Protein AF-A0A497FZ25-F1 (afdb_monomer_lite)

Secondary structure (DSSP, 8-state):
-TTTHHHHHHHHHHHHHHHHHTT--PPPHHHHHHHHHHHHHHHHHHHHHHHHHHHHHHHHHHHHH-S--B-SSS-EE-SS-EEEEBPTT-PPPHHHHHHHHHHHTS-SSEEETTEEE-SSEEEES-S-HHHHHHHHHHHHHHHHHHHHHHHTHHHHHHHHHH-HHHHHHHHHHHHH-S-B-HHHHHHHHT--HHHHHHHHHHHH-TTT-SS-SEEE-TTS-EEE-HHHHHHHHHHHHHH-----HHHHHHHHHHHHHHHHHHHHTT-

Sequence (267 aa):
IRDELPKIEEEEKVKMEIYKRMGIKYRSKLQEIKEEEKEIIKQVSQIDKESKDLIKKFLNLFLKGGYPLLDLENPEVTESQVIFPIKEGFRLLRATYEVLLKITWNRTELFIDSVKFEEDRWIVDTDNRIDAMKKVNAVLDILENSICDILNIDEICERIDKSKSWGLALKLLYTTKKPLTPKEIAEQLNWKPNYTTAILTDLMKKKNWPVPLIERLSKGVYQLNGHGYVIMRRYEQLYGITIKREEQYEENSQSVKRKTLLNFMKT

Radius of gyration: 26.59 Å; chains: 1; bounding box: 62×43×89 Å

Foldseek 3Di:
DVVCVVVLVVVQVVVVVVCVVVVHDDDRPVVVVVVVVVVVVVVVVVVVVVVLVVLLVLLVVDLVLDAQAWPLPDWDADPFKTKTFGDPPSFDDLVSVCVLCCLQQVDNWDDDPAWTDDRTIIMGGGRDSVVRVVVVVLVSQQSNLSSVCSSVLVVVLVVLVVDLLNVLLLLCLQVVVDWAALVRSCVVLVHDSVSSVVSQVLLQDCVNGVHRQWDADPVRTIHGGRRVNSSVVVSCVPPNRDDDPVSSPPVVVVVVVVVVVVVVVVD

Structure (mmCIF, N/CA/C/O backbone):
data_AF-A0A497FZ25-F1
#
_entry.id   AF-A0A497FZ25-F1
#
loop_
_atom_site.group_PDB
_atom_site.id
_atom_site.type_symbol
_atom_site.label_atom_id
_atom_site.label_alt_id
_atom_site.label_comp_id
_atom_site.label_asym_id
_atom_site.label_entity_id
_atom_site.label_seq_id
_atom_site.pdbx_PDB_ins_code
_atom_site.Cartn_x
_atom_site.Cartn_y
_atom_site.Cartn_z
_atom_site.occupancy
_atom_site.B_iso_or_equiv
_atom_site.auth_seq_id
_atom_site.auth_comp_id
_atom_site.auth_asym_id
_atom_site.auth_atom_id
_atom_site.pdbx_PDB_model_num
ATOM 1 N N . ILE A 1 1 ? 13.372 -16.565 -31.080 1.00 51.62 1 ILE A N 1
ATOM 2 C CA . ILE A 1 1 ? 13.571 -15.125 -30.761 1.00 51.62 1 ILE A CA 1
ATOM 3 C C . ILE A 1 1 ? 14.933 -14.835 -30.115 1.00 51.62 1 ILE A C 1
ATOM 5 O O . ILE A 1 1 ? 15.745 -14.210 -30.783 1.00 51.62 1 ILE A O 1
ATOM 9 N N . ARG A 1 2 ? 15.246 -15.274 -28.876 1.00 54.38 2 ARG A N 1
ATOM 10 C CA . ARG A 1 2 ? 16.553 -14.967 -28.227 1.00 54.38 2 ARG A CA 1
ATOM 11 C C . ARG A 1 2 ? 17.784 -15.472 -29.004 1.00 54.38 2 ARG A C 1
ATOM 13 O O . ARG A 1 2 ? 18.772 -14.754 -29.060 1.00 54.38 2 ARG A O 1
ATOM 20 N N . ASP A 1 3 ? 17.684 -16.625 -29.663 1.00 60.50 3 ASP A N 1
ATOM 21 C CA . ASP A 1 3 ? 18.783 -17.206 -30.459 1.00 60.50 3 ASP A CA 1
ATOM 22 C C . ASP A 1 3 ? 18.806 -16.741 -31.932 1.00 60.50 3 ASP A C 1
ATOM 24 O O . ASP A 1 3 ? 19.720 -17.069 -32.688 1.00 60.50 3 ASP A O 1
ATOM 28 N N . GLU A 1 4 ? 17.797 -15.978 -32.362 1.00 72.88 4 GLU A N 1
ATOM 29 C CA . GLU A 1 4 ? 17.641 -15.507 -33.750 1.00 72.88 4 GLU A CA 1
ATOM 30 C C . GLU A 1 4 ? 18.042 -14.039 -33.910 1.00 72.88 4 GLU A C 1
ATOM 32 O O . GLU A 1 4 ? 18.534 -13.653 -34.966 1.00 72.88 4 GLU A O 1
ATOM 37 N N . LEU A 1 5 ? 17.893 -13.231 -32.854 1.00 76.00 5 LEU A N 1
ATOM 38 C CA . LEU A 1 5 ? 18.260 -11.813 -32.853 1.00 76.00 5 LEU A CA 1
ATOM 39 C C . LEU A 1 5 ? 19.724 -11.562 -33.267 1.00 76.00 5 LEU A C 1
ATOM 41 O O . LEU A 1 5 ? 19.939 -10.702 -34.120 1.00 76.00 5 LEU A O 1
ATOM 45 N N . PRO A 1 6 ? 20.721 -12.325 -32.764 1.00 82.75 6 PRO A N 1
ATOM 46 C CA . PRO A 1 6 ? 22.115 -12.130 -33.164 1.00 82.75 6 PRO A CA 1
ATOM 47 C C . PRO A 1 6 ? 22.340 -12.416 -34.654 1.00 82.75 6 PRO A C 1
ATOM 49 O O . PRO A 1 6 ? 23.093 -11.709 -35.317 1.00 82.75 6 PRO A O 1
ATOM 52 N N . LYS A 1 7 ? 21.635 -13.415 -35.204 1.00 82.75 7 LYS A N 1
ATOM 53 C CA . LYS A 1 7 ? 21.710 -13.765 -36.630 1.00 82.75 7 LYS A CA 1
ATOM 54 C C . LYS A 1 7 ? 21.107 -12.669 -37.508 1.00 82.75 7 LYS A C 1
ATOM 56 O O . LYS A 1 7 ? 21.683 -12.332 -38.534 1.00 82.75 7 LYS A O 1
ATOM 61 N N . ILE A 1 8 ? 19.985 -12.086 -37.081 1.00 81.19 8 ILE A N 1
ATOM 62 C CA . ILE A 1 8 ? 19.328 -10.967 -37.774 1.00 81.19 8 ILE A CA 1
ATOM 63 C C . ILE A 1 8 ? 20.205 -9.704 -37.724 1.00 81.19 8 ILE A C 1
ATOM 65 O O . ILE A 1 8 ? 20.316 -8.989 -38.718 1.00 81.19 8 ILE A O 1
ATOM 69 N N . GLU A 1 9 ? 20.857 -9.431 -36.590 1.00 82.56 9 GLU A N 1
ATOM 70 C CA . GLU A 1 9 ? 21.800 -8.313 -36.451 1.00 82.56 9 GLU A CA 1
ATOM 71 C C . GLU A 1 9 ? 23.016 -8.455 -37.369 1.00 82.56 9 GLU A C 1
ATOM 73 O O . GLU A 1 9 ? 23.437 -7.483 -38.002 1.00 82.56 9 GLU A O 1
ATOM 78 N N . GLU A 1 10 ? 23.566 -9.664 -37.465 1.00 84.50 10 GLU A N 1
ATOM 79 C CA . GLU A 1 10 ? 24.702 -9.959 -38.331 1.00 84.50 10 GLU A CA 1
ATOM 80 C C . GLU A 1 10 ? 24.318 -9.897 -39.817 1.00 84.50 10 GLU A C 1
ATOM 82 O O . GLU A 1 10 ? 25.024 -9.270 -40.608 1.00 84.50 10 GLU A O 1
ATOM 87 N N . GLU A 1 11 ? 23.150 -10.426 -40.191 1.00 85.00 11 GLU A N 1
ATOM 88 C CA . GLU A 1 11 ? 22.612 -10.327 -41.551 1.00 85.00 11 GLU A CA 1
ATOM 89 C C . GLU A 1 11 ? 22.391 -8.864 -41.982 1.00 85.00 11 GLU A C 1
ATOM 91 O O . GLU A 1 11 ? 22.791 -8.466 -43.079 1.00 85.00 11 GLU A O 1
ATOM 96 N N . GLU A 1 12 ? 21.812 -8.025 -41.116 1.00 83.81 12 GLU A N 1
ATOM 97 C CA . GLU A 1 12 ? 21.612 -6.595 -41.394 1.00 83.81 12 GLU A CA 1
ATOM 98 C C . GLU A 1 12 ? 22.929 -5.821 -41.500 1.00 83.81 12 GLU A C 1
ATOM 100 O O . GLU A 1 12 ? 23.060 -4.919 -42.335 1.00 83.81 12 GLU A O 1
ATOM 105 N N . LYS A 1 13 ? 23.937 -6.194 -40.704 1.00 85.06 13 LYS A N 1
ATOM 106 C CA . LYS A 1 13 ? 25.283 -5.619 -40.796 1.00 85.06 13 LYS A CA 1
ATOM 107 C C . LYS A 1 13 ? 25.934 -5.941 -42.142 1.00 85.06 13 LYS A C 1
ATOM 109 O O . LYS A 1 13 ? 26.461 -5.039 -42.795 1.00 85.06 13 LYS A O 1
ATOM 114 N N . VAL A 1 14 ? 25.839 -7.194 -42.589 1.00 85.94 14 VAL A N 1
ATOM 115 C CA . VAL A 1 14 ? 26.358 -7.632 -43.894 1.00 85.94 14 VAL A CA 1
ATOM 116 C C . VAL A 1 14 ? 25.626 -6.928 -45.044 1.00 85.94 14 VAL A C 1
ATOM 118 O O . VAL A 1 14 ? 26.276 -6.422 -45.961 1.00 85.94 14 VAL A O 1
ATOM 121 N N . LYS A 1 15 ? 24.291 -6.800 -44.982 1.00 86.38 15 LYS A N 1
ATOM 122 C CA . LYS A 1 15 ? 23.507 -6.039 -45.975 1.00 86.38 15 LYS A CA 1
ATOM 123 C C . LYS A 1 15 ? 23.964 -4.584 -46.062 1.00 86.38 15 LYS A C 1
ATOM 125 O O . LYS A 1 15 ? 24.214 -4.096 -47.165 1.00 86.38 15 LYS A O 1
ATOM 130 N N . MET A 1 16 ? 24.129 -3.901 -44.926 1.00 84.31 16 MET A N 1
ATOM 131 C CA . MET A 1 16 ? 24.625 -2.519 -44.894 1.00 84.31 16 MET A CA 1
ATOM 132 C C . MET A 1 16 ? 25.994 -2.373 -45.571 1.00 84.31 16 MET A C 1
ATOM 134 O O . MET A 1 16 ? 26.196 -1.432 -46.340 1.00 84.31 16 MET A O 1
ATOM 138 N N . GLU A 1 17 ? 26.929 -3.295 -45.326 1.00 85.31 17 GLU A N 1
ATOM 139 C CA . GLU A 1 17 ? 28.255 -3.269 -45.956 1.00 85.31 17 GLU A CA 1
ATOM 140 C C . GLU A 1 17 ? 28.193 -3.496 -47.474 1.00 85.31 17 GLU A C 1
ATOM 142 O O . GLU A 1 17 ? 28.871 -2.789 -48.227 1.00 85.31 17 GLU A O 1
ATOM 147 N N . ILE A 1 18 ? 27.355 -4.431 -47.933 1.00 87.75 18 ILE A N 1
ATOM 148 C CA . ILE A 1 18 ? 27.151 -4.722 -49.359 1.00 87.75 18 ILE A CA 1
ATOM 149 C C . ILE A 1 18 ? 26.555 -3.504 -50.079 1.00 87.75 18 ILE A C 1
ATOM 151 O O . ILE A 1 18 ? 27.126 -3.033 -51.065 1.00 87.75 18 ILE A O 1
ATOM 155 N N . TYR A 1 19 ? 25.461 -2.932 -49.567 1.00 87.00 19 TYR A N 1
ATOM 156 C CA . TYR A 1 19 ? 24.826 -1.755 -50.174 1.00 87.00 19 TYR A CA 1
ATOM 157 C C . TYR A 1 19 ? 25.738 -0.523 -50.172 1.00 87.00 19 TYR A C 1
ATOM 159 O O . TYR A 1 19 ? 25.784 0.200 -51.169 1.00 87.00 19 TYR A O 1
ATOM 167 N N . LYS A 1 20 ? 26.544 -0.334 -49.116 1.00 85.94 20 LYS A N 1
ATOM 168 C CA . LYS A 1 20 ? 27.557 0.730 -49.055 1.00 85.94 20 LYS A CA 1
ATOM 169 C C . LYS A 1 20 ? 28.598 0.600 -50.171 1.00 85.94 20 LYS A C 1
ATOM 171 O O . LYS A 1 20 ? 28.937 1.605 -50.789 1.00 85.94 20 LYS A O 1
ATOM 176 N N . ARG A 1 21 ? 29.089 -0.614 -50.458 1.00 87.19 21 ARG A N 1
ATOM 177 C CA . ARG A 1 21 ? 30.031 -0.863 -51.570 1.00 87.19 21 ARG A CA 1
ATOM 178 C C . ARG A 1 21 ? 29.396 -0.641 -52.944 1.00 87.19 21 ARG A C 1
ATOM 180 O O . ARG A 1 21 ? 30.094 -0.235 -53.864 1.00 87.19 21 ARG A O 1
ATOM 187 N N . MET A 1 22 ? 28.090 -0.872 -53.069 1.00 87.50 22 MET A N 1
ATOM 188 C CA . MET A 1 22 ? 27.328 -0.629 -54.301 1.00 87.50 22 MET A CA 1
ATOM 189 C C . MET A 1 22 ? 26.916 0.842 -54.491 1.00 87.50 22 MET A C 1
ATOM 191 O O . MET A 1 22 ? 26.287 1.166 -55.493 1.00 87.50 22 MET A O 1
ATOM 195 N N . GLY A 1 23 ? 27.234 1.738 -53.547 1.00 82.19 23 GLY A N 1
ATOM 196 C CA . GLY A 1 23 ? 26.816 3.144 -53.602 1.00 82.19 23 GLY A CA 1
ATOM 197 C C . GLY A 1 23 ? 25.309 3.355 -53.404 1.00 82.19 23 GLY A C 1
ATOM 198 O O . GLY A 1 23 ? 24.792 4.428 -53.705 1.00 82.19 23 GLY A O 1
ATOM 199 N N . ILE A 1 24 ? 24.594 2.346 -52.898 1.00 84.19 24 ILE A N 1
ATOM 200 C CA . ILE A 1 24 ? 23.148 2.388 -52.675 1.00 84.19 24 ILE A CA 1
ATOM 201 C C . ILE A 1 24 ? 22.882 2.782 -51.222 1.00 84.19 24 ILE A C 1
ATOM 203 O O . ILE A 1 24 ? 23.440 2.209 -50.283 1.00 84.19 24 ILE A O 1
ATOM 207 N N . LYS A 1 25 ? 21.987 3.752 -51.018 1.00 76.56 25 LYS A N 1
ATOM 208 C CA . LYS A 1 25 ? 21.551 4.163 -49.681 1.00 76.56 25 LYS A CA 1
ATOM 209 C C . LYS A 1 25 ? 20.567 3.129 -49.124 1.00 76.56 25 LYS A C 1
ATOM 211 O O . LYS A 1 25 ? 19.393 3.137 -49.478 1.00 76.56 25 LYS A O 1
ATOM 216 N N . TYR A 1 26 ? 21.051 2.243 -48.259 1.00 78.75 26 TYR A N 1
ATOM 217 C CA . TYR A 1 26 ? 20.232 1.256 -47.554 1.00 78.75 26 TYR A CA 1
ATOM 218 C C . TYR A 1 26 ? 19.901 1.747 -46.145 1.00 78.75 26 TYR A C 1
ATOM 220 O O . TYR A 1 26 ? 20.803 2.098 -45.384 1.00 78.75 26 TYR A O 1
ATOM 228 N N . ARG A 1 27 ? 18.611 1.765 -45.800 1.00 76.75 27 ARG A N 1
ATOM 229 C CA . ARG A 1 27 ? 18.140 2.002 -44.435 1.00 76.75 27 ARG A CA 1
ATOM 230 C C . ARG A 1 27 ? 17.717 0.663 -43.849 1.00 76.75 27 ARG A C 1
ATOM 232 O O . ARG A 1 27 ? 16.848 -0.007 -44.399 1.00 76.75 27 ARG A O 1
ATOM 239 N N . SER A 1 28 ? 18.382 0.252 -42.776 1.00 81.06 28 SER A N 1
ATOM 240 C CA . SER A 1 28 ? 18.091 -1.024 -42.133 1.00 81.06 28 SER A CA 1
ATOM 241 C C . SER A 1 28 ? 16.747 -0.950 -41.417 1.00 81.06 28 SER A C 1
ATOM 243 O O . SER A 1 28 ? 16.557 -0.109 -40.539 1.00 81.06 28 SER A O 1
ATOM 245 N N . LYS A 1 29 ? 15.843 -1.882 -41.728 1.00 81.69 29 LYS A N 1
ATOM 246 C CA . LYS A 1 29 ? 14.559 -2.015 -41.025 1.00 81.69 29 LYS A CA 1
ATOM 247 C C . LYS A 1 29 ? 14.754 -2.314 -39.534 1.00 81.69 29 LYS A C 1
ATOM 249 O O . LYS A 1 29 ? 13.954 -1.906 -38.703 1.00 81.69 29 LYS A O 1
ATOM 254 N N . LEU A 1 30 ? 15.854 -2.982 -39.179 1.00 82.19 30 LEU A N 1
ATOM 255 C CA . LEU A 1 30 ? 16.227 -3.218 -37.785 1.00 82.19 30 LEU A CA 1
ATOM 256 C C . LEU A 1 30 ? 16.669 -1.929 -37.078 1.00 82.19 30 LEU A C 1
ATOM 258 O O . LEU A 1 30 ? 16.386 -1.763 -35.895 1.00 82.19 30 LEU A O 1
ATOM 262 N N . GLN A 1 31 ? 17.350 -1.016 -37.778 1.00 81.62 31 GLN A N 1
ATOM 263 C CA . GLN A 1 31 ? 17.667 0.306 -37.226 1.00 81.62 31 GLN A CA 1
ATOM 264 C C . GLN A 1 31 ? 16.404 1.147 -37.037 1.00 81.62 31 GLN A C 1
ATOM 266 O O . GLN A 1 31 ? 16.265 1.748 -35.979 1.00 81.62 31 GLN A O 1
ATOM 271 N N . GLU A 1 32 ? 15.472 1.124 -37.994 1.00 83.81 32 GLU A N 1
ATOM 272 C CA . GLU A 1 32 ? 14.170 1.801 -37.871 1.00 83.81 32 GLU A CA 1
ATOM 273 C C . GLU A 1 32 ? 13.395 1.301 -36.645 1.00 83.81 32 GLU A C 1
ATOM 275 O O . GLU A 1 32 ? 13.002 2.100 -35.801 1.00 83.81 32 GLU A O 1
ATOM 280 N N . ILE A 1 33 ? 13.285 -0.021 -36.470 1.00 86.12 33 ILE A N 1
ATOM 281 C CA . ILE A 1 33 ? 12.621 -0.618 -35.299 1.00 86.12 33 ILE A CA 1
ATOM 282 C C . ILE A 1 33 ? 13.320 -0.215 -33.990 1.00 86.12 33 ILE A C 1
ATOM 284 O O . ILE A 1 33 ? 12.653 0.097 -33.008 1.00 86.12 33 ILE A O 1
ATOM 288 N N . LYS A 1 34 ? 14.661 -0.187 -33.954 1.00 85.88 34 LYS A N 1
ATOM 289 C CA . LYS A 1 34 ? 15.421 0.244 -32.763 1.00 85.88 34 LYS A CA 1
ATOM 290 C C . LYS A 1 34 ? 15.265 1.741 -32.467 1.00 85.88 34 LYS A C 1
ATOM 292 O O . LYS A 1 34 ? 15.378 2.147 -31.311 1.00 85.88 34 LYS A O 1
ATOM 297 N N . GLU A 1 35 ? 15.078 2.575 -33.488 1.00 88.44 35 GLU A N 1
ATOM 298 C CA . GLU A 1 35 ? 14.777 4.004 -33.339 1.00 88.44 35 GLU A CA 1
ATOM 299 C C . GLU A 1 35 ? 13.366 4.197 -32.768 1.00 88.44 35 GLU A C 1
ATOM 301 O O . GLU A 1 35 ? 13.223 4.869 -31.745 1.00 88.44 35 GLU A O 1
ATOM 306 N N . GLU A 1 36 ? 12.363 3.525 -33.341 1.00 90.06 36 GLU A N 1
ATOM 307 C CA . GLU A 1 36 ? 10.976 3.527 -32.855 1.00 90.06 36 GLU A CA 1
ATOM 308 C C . GLU A 1 36 ? 10.872 3.013 -31.412 1.00 90.06 36 GLU A C 1
ATOM 310 O O . GLU A 1 36 ? 10.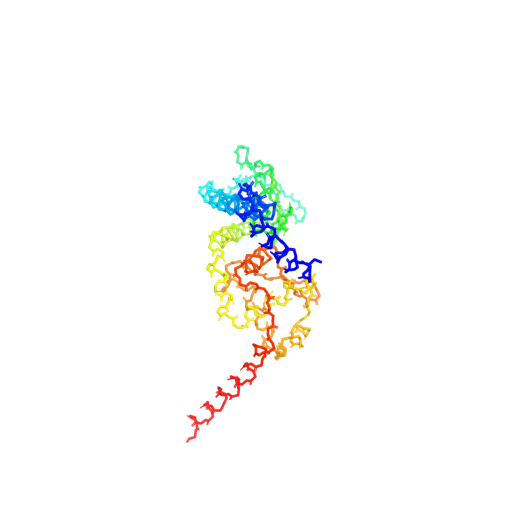238 3.643 -30.568 1.00 90.06 36 GLU A O 1
ATOM 315 N N . GLU A 1 37 ? 11.554 1.912 -31.081 1.00 91.19 37 GLU A N 1
ATOM 316 C CA . GLU A 1 37 ? 11.599 1.367 -29.720 1.00 91.19 37 GLU A CA 1
ATOM 317 C C . GLU A 1 37 ? 12.132 2.405 -28.721 1.00 91.19 37 GLU A C 1
ATOM 319 O O . GLU A 1 37 ? 11.551 2.607 -27.652 1.00 91.19 37 GLU A O 1
ATOM 324 N N . LYS A 1 38 ? 13.210 3.120 -29.071 1.00 92.31 38 LYS A N 1
ATOM 325 C CA . LYS A 1 38 ? 13.764 4.183 -28.218 1.00 92.31 38 LYS A CA 1
ATOM 326 C C . LYS A 1 38 ? 12.793 5.344 -28.040 1.00 92.31 38 LYS A C 1
ATOM 328 O O . LYS A 1 38 ? 12.738 5.912 -26.948 1.00 92.31 38 LYS A O 1
ATOM 333 N N . GLU A 1 39 ? 12.066 5.730 -29.085 1.00 92.88 39 GLU A N 1
ATOM 334 C CA . GLU A 1 39 ? 11.051 6.783 -28.997 1.00 92.88 39 GLU A CA 1
ATOM 335 C C . GLU A 1 39 ? 9.883 6.363 -28.104 1.00 92.88 39 GLU A C 1
ATOM 337 O O . GLU A 1 39 ? 9.505 7.119 -27.207 1.00 92.88 39 GLU A O 1
ATOM 342 N N . ILE A 1 40 ? 9.385 5.136 -28.263 1.00 92.19 40 ILE A N 1
ATOM 343 C CA . ILE A 1 40 ? 8.323 4.573 -27.423 1.00 92.19 40 ILE A CA 1
ATOM 344 C C . ILE A 1 40 ? 8.774 4.507 -25.961 1.00 92.19 40 ILE A C 1
ATOM 346 O O . ILE A 1 40 ? 8.051 4.964 -25.079 1.00 92.19 40 ILE A O 1
ATOM 350 N N . ILE A 1 41 ? 9.986 4.018 -25.676 1.00 92.75 41 ILE A N 1
ATOM 351 C CA . ILE A 1 41 ? 10.526 3.968 -24.306 1.00 92.75 41 ILE A CA 1
ATOM 352 C C . ILE A 1 41 ? 10.592 5.370 -23.686 1.00 92.75 41 ILE A C 1
ATOM 354 O O . ILE A 1 41 ? 10.237 5.548 -22.518 1.00 92.75 41 ILE A O 1
ATOM 358 N N . LYS A 1 42 ? 11.012 6.383 -24.455 1.00 93.12 42 LYS A N 1
ATOM 359 C CA . LYS A 1 42 ? 11.014 7.777 -23.987 1.00 93.12 42 LYS A CA 1
ATOM 360 C C . LYS A 1 42 ? 9.603 8.271 -23.676 1.00 93.12 42 LYS A C 1
ATOM 362 O O . LYS A 1 42 ? 9.408 8.873 -22.623 1.00 93.12 42 LYS A O 1
ATOM 367 N N . GLN A 1 43 ? 8.632 8.005 -24.550 1.00 93.06 43 GLN A N 1
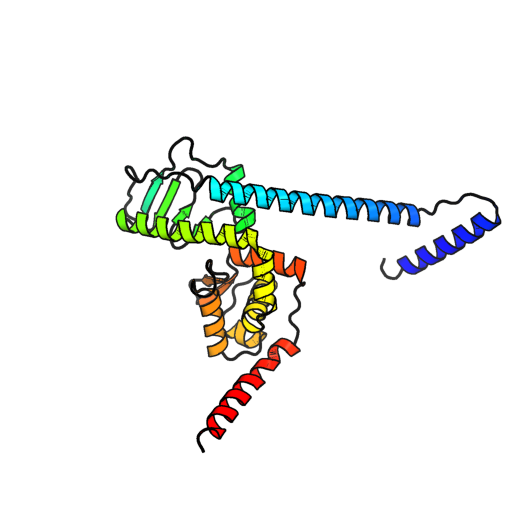ATOM 368 C CA . GLN A 1 43 ? 7.234 8.390 -24.332 1.00 93.06 43 GLN A CA 1
ATOM 369 C C . GLN A 1 43 ? 6.648 7.709 -23.092 1.00 93.06 43 GLN A C 1
ATOM 371 O O . GLN A 1 43 ? 6.051 8.377 -22.254 1.00 93.06 43 GLN A O 1
ATOM 376 N N . VAL A 1 44 ? 6.881 6.406 -22.922 1.00 91.00 44 VAL A N 1
ATOM 377 C CA . VAL A 1 44 ? 6.440 5.647 -21.743 1.00 91.00 44 VAL A CA 1
ATOM 378 C C . VAL A 1 44 ? 7.044 6.221 -20.461 1.00 91.00 44 VAL A C 1
ATOM 380 O O . VAL A 1 44 ? 6.327 6.422 -19.484 1.00 91.00 44 VAL A O 1
ATOM 383 N N . SER A 1 45 ? 8.341 6.539 -20.470 1.00 88.56 45 SER A N 1
ATOM 384 C CA . SER A 1 45 ? 9.023 7.161 -19.327 1.00 88.56 45 SER A CA 1
ATOM 385 C C . SER A 1 45 ? 8.438 8.536 -18.977 1.00 88.56 45 SER A C 1
ATOM 387 O O . SER A 1 45 ? 8.217 8.847 -17.805 1.00 88.56 45 SER A O 1
ATOM 389 N N . GLN A 1 46 ? 8.122 9.345 -19.992 1.00 93.25 46 GLN A N 1
ATOM 390 C CA . GLN A 1 46 ? 7.492 10.649 -19.799 1.00 93.25 46 GLN A CA 1
ATOM 391 C C . GLN A 1 46 ? 6.077 10.519 -19.215 1.00 93.25 46 GLN A C 1
ATOM 393 O O . GLN A 1 46 ? 5.758 11.204 -18.245 1.00 93.25 46 GLN A O 1
ATOM 398 N N . ILE A 1 47 ? 5.260 9.601 -19.742 1.00 92.12 47 ILE A N 1
ATOM 399 C CA . ILE A 1 47 ? 3.906 9.328 -19.237 1.00 92.12 47 ILE A CA 1
ATOM 400 C C . ILE A 1 47 ? 3.951 8.839 -17.784 1.00 92.12 47 ILE A C 1
ATOM 402 O O . ILE A 1 47 ? 3.155 9.285 -16.959 1.00 92.12 47 ILE A O 1
ATOM 406 N N . ASP A 1 48 ? 4.888 7.953 -17.438 1.00 86.69 48 ASP A N 1
ATOM 407 C CA . ASP A 1 48 ? 5.047 7.462 -16.065 1.00 86.69 48 ASP A CA 1
ATOM 408 C C . ASP A 1 48 ? 5.402 8.601 -15.096 1.00 86.69 48 ASP A C 1
ATOM 410 O O . ASP A 1 48 ? 4.836 8.704 -14.003 1.00 86.69 48 ASP A O 1
ATOM 414 N N . LYS A 1 49 ? 6.285 9.515 -15.518 1.00 90.06 49 LYS A N 1
ATOM 415 C CA . LYS A 1 49 ? 6.622 10.713 -14.744 1.00 90.06 49 LYS A CA 1
ATOM 416 C C . LYS A 1 49 ? 5.409 11.625 -14.547 1.00 90.06 49 LYS A C 1
ATOM 418 O O . LYS A 1 49 ? 5.117 12.008 -13.417 1.00 90.06 49 LYS A O 1
ATOM 423 N N . GLU A 1 50 ? 4.681 11.935 -15.616 1.00 91.88 50 GLU A N 1
ATOM 424 C CA . GLU A 1 50 ? 3.482 12.778 -15.552 1.00 91.88 50 GLU A CA 1
ATOM 425 C C . GLU A 1 50 ? 2.393 12.157 -14.673 1.00 91.88 50 GLU A C 1
ATOM 427 O O . GLU A 1 50 ? 1.807 12.840 -13.833 1.00 91.88 50 GLU A O 1
ATOM 432 N N . SER A 1 51 ? 2.172 10.847 -14.797 1.00 87.81 51 SER A N 1
ATOM 433 C CA . SER A 1 51 ? 1.242 10.095 -13.954 1.00 87.81 51 SER A CA 1
ATOM 434 C C . SER A 1 51 ? 1.624 10.186 -12.474 1.00 87.81 51 SER A C 1
ATOM 436 O O . SER A 1 51 ? 0.770 10.448 -11.626 1.00 87.81 51 SER A O 1
ATOM 438 N N . LYS A 1 52 ? 2.909 10.016 -12.137 1.00 86.62 52 LYS A N 1
ATOM 439 C CA . LYS A 1 52 ? 3.404 10.158 -10.757 1.00 86.62 52 LYS A CA 1
ATOM 440 C C . LYS A 1 52 ? 3.208 11.571 -10.218 1.00 86.62 52 LYS A C 1
ATOM 442 O O . LYS A 1 52 ? 2.761 11.731 -9.082 1.00 86.62 52 LYS A O 1
ATOM 447 N N . ASP A 1 53 ? 3.499 12.587 -11.024 1.00 91.38 53 ASP A N 1
ATOM 448 C CA . ASP A 1 53 ? 3.318 13.985 -10.635 1.00 91.38 53 ASP A CA 1
ATOM 449 C C . ASP A 1 53 ? 1.834 14.327 -10.427 1.00 91.38 53 ASP A C 1
ATOM 451 O O . ASP A 1 53 ? 1.489 15.035 -9.479 1.00 91.38 53 ASP A O 1
ATOM 455 N N . LEU A 1 54 ? 0.938 13.788 -11.260 1.00 91.19 54 LEU A N 1
ATOM 456 C CA . LEU A 1 54 ? -0.511 13.931 -11.101 1.00 91.19 54 LEU A CA 1
ATOM 457 C C . LEU A 1 54 ? -1.019 13.250 -9.828 1.00 91.19 54 LEU A C 1
ATOM 459 O O . LEU A 1 54 ? -1.763 13.876 -9.076 1.00 91.19 54 LEU A O 1
ATOM 463 N N . ILE A 1 55 ? -0.580 12.019 -9.542 1.00 89.31 55 ILE A N 1
ATOM 464 C CA . ILE A 1 55 ? -0.921 11.313 -8.296 1.00 89.31 55 ILE A CA 1
ATOM 465 C C . ILE A 1 55 ? -0.458 12.125 -7.083 1.00 89.31 55 ILE A C 1
ATOM 467 O O . ILE A 1 55 ? -1.237 12.348 -6.157 1.00 89.31 55 ILE A O 1
ATOM 471 N N . LYS A 1 56 ? 0.780 12.636 -7.101 1.00 91.75 56 LYS A N 1
ATOM 472 C CA . LYS A 1 56 ? 1.300 13.489 -6.024 1.00 91.75 56 LYS A CA 1
ATOM 473 C C . LYS A 1 56 ? 0.472 14.757 -5.850 1.00 91.75 56 LYS A C 1
ATOM 475 O O . LYS A 1 56 ? 0.150 15.117 -4.720 1.00 91.75 56 LYS A O 1
ATOM 480 N N . LYS A 1 57 ? 0.114 15.446 -6.937 1.00 92.69 57 LYS A N 1
ATOM 481 C CA . LYS A 1 57 ? -0.749 16.638 -6.873 1.00 92.69 57 LYS A CA 1
ATOM 482 C C . LYS A 1 57 ? -2.117 16.298 -6.289 1.00 92.69 57 LYS A C 1
ATOM 484 O O . LYS A 1 57 ? -2.569 16.999 -5.390 1.00 92.69 57 LYS A O 1
ATOM 489 N N . PHE A 1 58 ? -2.735 15.217 -6.758 1.00 91.06 58 PHE A N 1
ATOM 490 C CA . PHE A 1 58 ? -4.031 14.745 -6.279 1.00 91.06 58 PHE A CA 1
ATOM 491 C C . PHE A 1 58 ? -4.018 14.460 -4.772 1.00 91.06 58 PHE A C 1
ATOM 493 O O . PHE A 1 58 ? -4.830 15.014 -4.037 1.00 91.06 58 PHE A O 1
ATOM 500 N N . LEU A 1 59 ? -3.056 13.667 -4.297 1.00 92.12 59 LEU A N 1
ATOM 501 C CA . LEU A 1 59 ? -2.936 13.314 -2.882 1.00 92.12 59 LEU A CA 1
ATOM 502 C C . LEU A 1 59 ? -2.649 14.533 -1.993 1.00 92.12 59 LEU A C 1
ATOM 504 O O . LEU A 1 59 ? -3.247 14.673 -0.930 1.00 92.12 59 LEU A O 1
ATOM 508 N N . ASN A 1 60 ? -1.800 15.462 -2.445 1.00 92.25 60 ASN A N 1
ATOM 509 C CA . ASN A 1 60 ? -1.558 16.714 -1.721 1.00 92.25 60 ASN A CA 1
ATOM 510 C C . ASN A 1 60 ? -2.805 17.606 -1.654 1.00 92.25 60 ASN A C 1
ATOM 512 O O . ASN A 1 60 ? -3.026 18.276 -0.647 1.00 92.25 60 ASN A O 1
ATOM 516 N N . LEU A 1 61 ? -3.612 17.649 -2.718 1.00 88.50 61 LEU A N 1
ATOM 517 C CA . LEU A 1 61 ? -4.889 18.364 -2.702 1.00 88.50 61 LEU A CA 1
ATOM 518 C C . LEU A 1 61 ? -5.878 17.705 -1.743 1.00 88.50 61 LEU A C 1
ATOM 520 O O . LEU A 1 61 ? -6.554 18.419 -1.012 1.00 88.50 61 LEU A O 1
ATOM 524 N N . PHE A 1 62 ? -5.918 16.374 -1.701 1.00 86.31 62 PHE A N 1
ATOM 525 C CA . PHE A 1 62 ? -6.765 15.634 -0.773 1.00 86.31 62 PHE A CA 1
ATOM 526 C C . PHE A 1 62 ? -6.407 15.936 0.690 1.00 86.31 62 PHE A C 1
ATOM 528 O O . PHE A 1 62 ? -7.284 16.295 1.470 1.00 86.31 62 PHE A O 1
ATOM 535 N N . LEU A 1 63 ? -5.116 15.901 1.045 1.00 86.88 63 LEU A N 1
ATOM 536 C CA . LEU A 1 63 ? -4.654 16.260 2.393 1.00 86.88 63 LEU A CA 1
ATOM 537 C C . LEU A 1 63 ? -5.016 17.702 2.781 1.00 86.88 63 LEU A C 1
ATOM 539 O O . LEU A 1 63 ? -5.362 17.964 3.927 1.00 86.88 63 LEU A O 1
ATOM 543 N N . LYS A 1 64 ? -4.959 18.644 1.830 1.00 85.31 64 LYS A N 1
ATOM 544 C CA . LYS A 1 64 ? -5.321 20.052 2.072 1.00 85.31 64 LYS A CA 1
ATOM 545 C C . LYS A 1 64 ? -6.826 20.283 2.170 1.00 85.31 64 LYS A C 1
ATOM 547 O O . LYS A 1 64 ? -7.252 21.127 2.950 1.00 85.31 64 LYS A O 1
ATOM 552 N N . GLY A 1 65 ? -7.606 19.603 1.332 1.00 74.19 65 GLY A N 1
ATOM 553 C CA . GLY A 1 65 ? -9.065 19.719 1.291 1.00 74.19 65 GLY A CA 1
ATOM 554 C C . GLY A 1 65 ? -9.744 19.074 2.496 1.00 74.19 65 GLY A C 1
ATOM 555 O O . GLY A 1 65 ? -10.855 19.464 2.846 1.00 74.19 65 GLY A O 1
ATOM 556 N N . GLY A 1 66 ? -9.052 18.141 3.151 1.00 69.50 66 GLY A N 1
ATOM 557 C CA . GLY A 1 66 ? -9.574 17.395 4.281 1.00 69.50 66 GLY A CA 1
ATOM 558 C C . GLY A 1 66 ? -10.514 16.269 3.853 1.00 69.50 66 GLY A C 1
ATOM 559 O O . GLY A 1 66 ? -10.817 16.064 2.676 1.00 69.50 66 GLY A O 1
ATOM 560 N N . TYR A 1 67 ? -10.956 15.505 4.843 1.00 76.00 67 TYR A N 1
ATOM 561 C CA . TYR A 1 67 ? -11.902 14.411 4.649 1.00 76.00 67 TYR A CA 1
ATOM 562 C C . TYR A 1 67 ? -13.319 14.932 4.389 1.00 76.00 67 TYR A C 1
ATOM 564 O O . TYR A 1 67 ? -13.639 16.050 4.803 1.00 76.00 67 TYR A O 1
ATOM 572 N N . PRO A 1 68 ? -14.189 14.125 3.749 1.00 82.69 68 PRO A N 1
ATOM 573 C CA . PRO A 1 68 ? -15.606 14.444 3.651 1.00 82.69 68 PRO A CA 1
ATOM 574 C C . PRO A 1 68 ? -16.181 14.846 5.012 1.00 82.69 68 PRO A C 1
ATOM 576 O O . PRO A 1 68 ? -15.974 14.160 6.015 1.00 82.69 68 PRO A O 1
ATOM 579 N N . LEU A 1 69 ? -16.896 15.969 5.049 1.00 87.38 69 LEU A N 1
ATOM 580 C CA . LEU A 1 69 ? -17.472 16.488 6.282 1.00 87.38 69 LEU A CA 1
ATOM 581 C C . LEU A 1 69 ? -18.674 15.636 6.695 1.00 87.38 69 LEU A C 1
ATOM 583 O O . LEU A 1 69 ? -19.714 15.658 6.035 1.00 87.38 69 LEU A O 1
ATOM 587 N N . LEU A 1 70 ? -18.534 14.911 7.801 1.00 90.56 70 LEU A N 1
ATOM 588 C CA . LEU A 1 70 ? -19.600 14.091 8.371 1.00 90.56 70 LEU A CA 1
ATOM 589 C C . LEU A 1 70 ? -20.639 14.947 9.109 1.00 90.56 70 LEU A C 1
ATOM 591 O O . LEU A 1 70 ? -20.305 15.936 9.769 1.00 90.56 70 LEU A O 1
ATOM 595 N N . ASP A 1 71 ? -21.905 14.547 9.037 1.00 92.38 71 ASP A N 1
ATOM 596 C CA . ASP A 1 71 ? -22.954 15.032 9.927 1.00 92.38 71 ASP A CA 1
ATOM 597 C C . ASP A 1 71 ? -22.906 14.257 11.250 1.00 92.38 71 ASP A C 1
ATOM 599 O O . ASP A 1 71 ? -23.474 13.175 11.398 1.00 92.38 71 ASP A O 1
ATOM 603 N N . LEU A 1 72 ? -22.169 14.818 12.209 1.00 91.56 72 LEU A N 1
ATOM 604 C CA . LEU A 1 72 ? -22.023 14.260 13.553 1.00 91.56 72 LEU A CA 1
ATOM 605 C C . LEU A 1 72 ? -23.231 14.550 14.459 1.00 91.56 72 LEU A C 1
ATOM 607 O O . LEU A 1 72 ? -23.400 13.872 15.471 1.00 91.56 72 LEU A O 1
ATOM 611 N N . GLU A 1 73 ? -24.075 15.521 14.099 1.00 90.69 73 GLU A N 1
ATOM 612 C CA . GLU A 1 73 ? -25.239 15.921 14.898 1.00 90.69 73 GLU A CA 1
ATOM 613 C C . GLU A 1 73 ? -26.423 14.975 14.648 1.00 90.69 73 GLU A C 1
ATOM 615 O O . GLU A 1 73 ? -27.120 14.555 15.583 1.00 90.69 73 GLU A O 1
ATOM 620 N N . ASN A 1 74 ? -26.585 14.547 13.390 1.00 91.88 74 ASN A N 1
ATOM 621 C CA . ASN A 1 74 ? -27.685 13.688 12.950 1.00 91.88 74 ASN A CA 1
ATOM 622 C C . ASN A 1 74 ? -27.256 12.301 12.418 1.00 91.88 74 ASN A C 1
ATOM 624 O O . ASN A 1 74 ? -27.747 11.899 11.364 1.00 91.88 74 ASN A O 1
ATOM 628 N N . PRO A 1 75 ? -26.385 11.517 13.091 1.00 93.19 75 PRO A N 1
ATOM 629 C CA . PRO A 1 75 ? -26.151 10.142 12.669 1.00 93.19 75 PRO A CA 1
ATOM 630 C C . PRO A 1 75 ? -27.375 9.261 12.900 1.00 93.19 75 PRO A C 1
ATOM 632 O O . PRO A 1 75 ? -28.057 9.377 13.928 1.00 93.19 75 PRO A O 1
ATOM 635 N N . GLU A 1 76 ? -27.582 8.335 11.970 1.00 95.25 76 GLU A N 1
ATOM 636 C CA . GLU A 1 76 ? -28.571 7.268 12.076 1.00 95.25 76 GLU A CA 1
ATOM 637 C C . GLU A 1 76 ? -28.003 6.158 12.969 1.00 95.25 76 GLU A C 1
ATOM 639 O O . GLU A 1 76 ? -26.853 5.743 12.814 1.00 95.25 76 GLU A O 1
ATOM 644 N N . VAL A 1 77 ? -28.795 5.680 13.929 1.00 93.50 77 VAL A N 1
ATOM 645 C CA . VAL A 1 77 ? -28.383 4.623 14.862 1.00 93.50 77 VAL A CA 1
ATOM 646 C C . VAL A 1 77 ? -29.292 3.420 14.664 1.00 93.50 77 VAL A C 1
ATOM 648 O O . VAL A 1 77 ? -30.515 3.541 14.702 1.00 93.50 77 VAL A O 1
ATOM 651 N N . THR A 1 78 ? -28.680 2.262 14.455 1.00 93.25 78 THR A N 1
ATOM 652 C CA . THR A 1 78 ? -29.339 0.957 14.346 1.00 93.25 78 THR A CA 1
ATOM 653 C C . THR A 1 78 ? -28.938 0.076 15.532 1.00 93.25 78 THR A C 1
ATOM 655 O O . THR A 1 78 ? -28.131 0.484 16.364 1.00 93.25 78 THR A O 1
ATOM 658 N N . GLU A 1 79 ? -29.459 -1.152 15.612 1.00 89.56 79 GLU A N 1
ATOM 659 C CA . GLU A 1 79 ? -29.153 -2.092 16.706 1.00 89.56 79 GLU A CA 1
ATOM 660 C C . GLU A 1 79 ? -27.665 -2.469 16.822 1.00 89.56 79 GLU A C 1
ATOM 662 O O . GLU A 1 79 ? -27.238 -2.952 17.865 1.00 89.56 79 GLU A O 1
ATOM 667 N N . SER A 1 80 ? -26.873 -2.293 15.760 1.00 93.38 80 SER A N 1
ATOM 668 C CA . SER A 1 80 ? -25.457 -2.700 15.745 1.00 93.38 80 SER A CA 1
ATOM 669 C C . SER A 1 80 ? -24.514 -1.711 15.066 1.00 93.38 80 SER A C 1
ATOM 671 O O . SER A 1 80 ? -23.303 -1.939 15.059 1.00 93.38 80 SER A O 1
ATOM 673 N N . GLN A 1 81 ? -25.040 -0.628 14.487 1.00 96.38 81 GLN A N 1
ATOM 674 C CA . GLN A 1 81 ? -24.255 0.318 13.700 1.00 96.38 81 GLN A CA 1
ATOM 675 C C . GLN A 1 81 ? -24.689 1.764 13.925 1.00 96.38 81 GLN A C 1
ATOM 677 O O . GLN A 1 81 ? -25.882 2.062 14.024 1.00 96.38 81 GLN A O 1
ATOM 682 N N . VAL A 1 82 ? -23.708 2.663 13.893 1.00 96.69 82 VAL A N 1
ATOM 683 C CA . VAL A 1 82 ? -23.899 4.109 13.780 1.00 96.69 82 VAL A CA 1
ATOM 684 C C . VAL A 1 82 ? -23.448 4.529 12.388 1.00 96.69 82 VAL A C 1
ATOM 686 O O . VAL A 1 82 ? -22.324 4.239 11.974 1.00 96.69 82 VAL A O 1
ATOM 689 N N . ILE A 1 83 ? -24.324 5.220 11.669 1.00 96.88 83 ILE A N 1
ATOM 690 C CA . ILE A 1 83 ? -24.099 5.687 10.304 1.00 96.88 83 ILE A CA 1
ATOM 691 C C . ILE A 1 83 ? -23.989 7.210 10.342 1.00 96.88 83 ILE A C 1
ATOM 693 O O . ILE A 1 83 ? -24.928 7.895 10.742 1.00 96.88 83 ILE A O 1
ATOM 697 N N . PHE A 1 84 ? -22.847 7.739 9.912 1.00 96.38 84 PHE A N 1
ATOM 698 C CA . PHE A 1 84 ? -22.604 9.172 9.764 1.00 96.38 84 PHE A CA 1
ATOM 699 C C . PHE A 1 84 ? -22.774 9.580 8.296 1.00 96.38 84 PHE A C 1
ATOM 701 O O . PHE A 1 84 ? -21.914 9.238 7.477 1.00 96.38 84 PHE A O 1
ATOM 708 N N . PRO A 1 85 ? -23.840 10.312 7.931 1.00 94.62 85 PRO A N 1
ATOM 709 C CA . PRO A 1 85 ? -23.988 10.852 6.584 1.00 94.62 85 PRO A CA 1
ATOM 710 C C . PRO A 1 85 ? -22.882 11.863 6.263 1.00 94.62 85 PRO A C 1
ATOM 712 O O . PRO A 1 85 ? -22.420 12.590 7.140 1.00 94.62 85 PRO A O 1
ATOM 715 N N . ILE A 1 86 ? -22.487 11.968 4.997 1.00 92.12 86 ILE A N 1
ATOM 716 C CA . ILE A 1 86 ? -21.623 13.047 4.508 1.00 92.12 86 ILE A CA 1
ATOM 717 C C . ILE A 1 86 ? -22.501 14.234 4.101 1.00 92.12 86 ILE A C 1
ATOM 719 O O . ILE A 1 86 ? -23.429 14.085 3.293 1.00 92.12 86 ILE A O 1
ATOM 723 N N . LYS A 1 87 ? -22.174 15.423 4.624 1.00 89.44 87 LYS A N 1
ATOM 724 C CA . LYS A 1 87 ? -22.868 16.675 4.307 1.00 89.44 87 LYS A CA 1
ATOM 725 C C . LYS A 1 87 ? -22.825 16.963 2.808 1.00 89.44 87 LYS A C 1
ATOM 727 O O . LYS A 1 87 ? -21.818 16.749 2.128 1.00 89.44 87 LYS A O 1
ATOM 732 N N . GLU A 1 88 ? -23.937 17.472 2.292 1.00 83.25 88 GLU A N 1
ATOM 733 C CA . GLU A 1 88 ? -24.058 17.847 0.887 1.00 83.25 88 GLU A CA 1
ATOM 734 C C . GLU A 1 88 ? -22.984 18.880 0.497 1.00 83.25 88 GLU A C 1
ATOM 736 O O . GLU A 1 88 ? -22.624 19.752 1.287 1.00 83.25 88 GLU A O 1
ATOM 741 N N . GLY A 1 89 ? -22.411 18.736 -0.701 1.00 82.69 89 GLY A N 1
ATOM 742 C CA . GLY A 1 89 ? -21.284 19.552 -1.173 1.00 82.69 89 GLY A CA 1
ATOM 743 C C . GLY A 1 89 ? -19.896 19.096 -0.699 1.00 82.69 89 GLY A C 1
ATOM 744 O O . GLY A 1 89 ? -18.904 19.498 -1.299 1.00 82.69 89 GLY A O 1
ATOM 745 N N . PHE A 1 90 ? -19.808 18.214 0.305 1.00 84.56 90 PHE A N 1
ATOM 746 C CA . PHE A 1 90 ? -18.540 17.637 0.791 1.00 84.56 90 PHE A CA 1
ATOM 747 C C . PHE A 1 90 ? -18.304 16.197 0.323 1.00 84.56 90 PHE A C 1
ATOM 749 O O . PHE A 1 90 ? -17.298 15.578 0.676 1.00 84.56 90 PHE A O 1
ATOM 756 N N . ARG A 1 91 ? -19.229 15.649 -0.469 1.00 82.44 91 ARG A N 1
ATOM 757 C CA . ARG A 1 91 ? -19.097 14.315 -1.058 1.00 82.44 91 ARG A CA 1
ATOM 758 C C . ARG A 1 91 ? -18.013 14.328 -2.126 1.00 82.44 91 ARG A C 1
ATOM 760 O O . ARG A 1 91 ? -17.979 15.206 -2.988 1.00 82.44 91 ARG A O 1
ATOM 767 N N . LEU A 1 92 ? -17.145 13.325 -2.083 1.00 79.44 92 LEU A N 1
ATOM 768 C CA . LEU A 1 92 ? -16.228 13.067 -3.184 1.00 79.44 92 LEU A CA 1
ATOM 769 C C . LEU A 1 92 ? -17.034 12.488 -4.338 1.00 79.44 92 LEU A C 1
ATOM 771 O O . LEU A 1 92 ? -17.875 11.622 -4.129 1.00 79.44 92 LEU A O 1
ATOM 775 N N . LEU A 1 93 ? -16.736 12.921 -5.561 1.00 84.56 93 LEU A N 1
ATOM 776 C CA . LEU A 1 93 ? -17.238 12.223 -6.739 1.00 84.56 93 LEU A CA 1
ATOM 777 C C . LEU A 1 93 ? -16.788 10.759 -6.675 1.00 84.56 93 LEU A C 1
ATOM 779 O O . LEU A 1 93 ? -15.612 10.499 -6.407 1.00 84.56 93 LEU A O 1
ATOM 783 N N . ARG A 1 94 ? -17.677 9.818 -7.001 1.00 84.12 94 ARG A N 1
ATOM 784 C CA . ARG A 1 94 ? -17.366 8.385 -7.091 1.00 84.12 94 ARG A CA 1
ATOM 785 C C . ARG A 1 94 ? -16.019 8.070 -7.743 1.00 84.12 94 ARG A C 1
ATOM 787 O O . ARG A 1 94 ? -15.214 7.340 -7.176 1.00 84.12 94 ARG A O 1
ATOM 794 N N . ALA A 1 95 ? -15.739 8.662 -8.905 1.00 86.00 95 ALA A N 1
ATOM 795 C CA . ALA A 1 95 ? -14.481 8.447 -9.621 1.00 86.00 95 ALA A CA 1
ATOM 796 C C . ALA A 1 95 ? -13.254 8.884 -8.797 1.00 86.00 95 ALA A C 1
ATOM 798 O O . ALA A 1 95 ? -12.226 8.212 -8.802 1.00 86.00 95 ALA A O 1
ATOM 799 N N . THR A 1 96 ? -13.365 9.985 -8.050 1.00 85.56 96 THR A N 1
ATOM 800 C CA . THR A 1 96 ? -12.314 10.468 -7.147 1.00 85.56 96 THR A CA 1
ATOM 801 C C . THR A 1 96 ? -12.079 9.489 -6.002 1.00 85.56 96 THR A C 1
ATOM 803 O O . THR A 1 96 ? -10.931 9.186 -5.675 1.00 85.56 96 THR A O 1
ATOM 806 N N . TYR A 1 97 ? -13.161 8.975 -5.416 1.00 84.50 97 TYR A N 1
ATOM 807 C CA . TYR A 1 97 ? -13.098 7.979 -4.353 1.00 84.50 97 TYR A CA 1
ATOM 808 C C . TYR A 1 97 ? -12.456 6.671 -4.845 1.00 84.50 97 TYR A C 1
ATOM 810 O O . TYR A 1 97 ? -11.501 6.187 -4.243 1.00 84.50 97 TYR A O 1
ATOM 818 N N . GLU A 1 98 ? -12.889 6.153 -5.997 1.00 87.50 98 GLU A N 1
ATOM 819 C CA . GLU A 1 98 ? -12.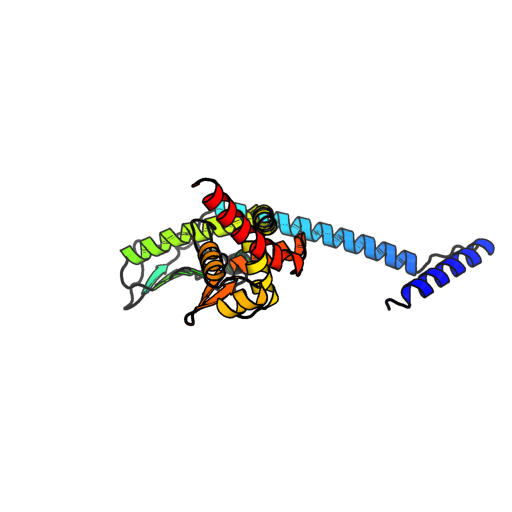329 4.947 -6.621 1.00 87.50 98 GLU A CA 1
ATOM 820 C C . GLU A 1 98 ? -10.832 5.097 -6.939 1.00 87.50 98 GLU A C 1
ATOM 822 O O . GLU A 1 98 ? -10.039 4.186 -6.677 1.00 87.50 98 GLU A O 1
ATOM 827 N N . VAL A 1 99 ? -10.419 6.258 -7.463 1.00 87.81 99 VAL A N 1
ATOM 828 C CA . VAL A 1 99 ? -9.002 6.562 -7.704 1.00 87.81 99 VAL A CA 1
ATOM 829 C C . VAL A 1 99 ? -8.226 6.562 -6.395 1.00 87.81 99 VAL A C 1
ATOM 831 O O . VAL A 1 99 ? -7.194 5.893 -6.326 1.00 87.81 99 VAL A O 1
ATOM 834 N N . LEU A 1 100 ? -8.722 7.251 -5.360 1.00 87.81 100 LEU A N 1
ATOM 835 C CA . LEU A 1 100 ? -8.079 7.288 -4.050 1.00 87.81 100 LEU A CA 1
ATOM 836 C C . LEU A 1 100 ? -7.875 5.873 -3.512 1.00 87.81 100 LEU A C 1
ATOM 838 O O . LEU A 1 100 ? -6.744 5.520 -3.185 1.00 87.81 100 LEU A O 1
ATOM 842 N N . LEU A 1 101 ? -8.919 5.041 -3.494 1.00 88.38 101 LEU A N 1
ATOM 843 C CA . LEU A 1 101 ? -8.828 3.673 -2.982 1.00 88.38 101 LEU A CA 1
ATOM 844 C C . LEU A 1 101 ? -7.836 2.812 -3.758 1.00 88.38 101 LEU A C 1
ATOM 846 O O . LEU A 1 101 ? -7.070 2.047 -3.167 1.00 88.38 101 LEU A O 1
ATOM 850 N N . LYS A 1 102 ? -7.811 2.947 -5.085 1.00 88.94 102 LYS A N 1
ATOM 851 C CA . LYS A 1 102 ? -6.906 2.182 -5.941 1.00 88.94 102 LYS A CA 1
ATOM 852 C C . LYS A 1 102 ? -5.440 2.542 -5.704 1.00 88.94 102 LYS A C 1
ATOM 854 O O . LYS A 1 102 ? -4.597 1.643 -5.693 1.00 88.94 102 LYS A O 1
ATOM 859 N N . ILE A 1 103 ? -5.119 3.828 -5.547 1.00 88.88 103 ILE A N 1
ATOM 860 C CA . ILE A 1 103 ? -3.724 4.279 -5.413 1.00 88.88 103 ILE A CA 1
ATOM 861 C C . ILE A 1 103 ? -3.144 4.040 -4.018 1.00 88.88 103 ILE A C 1
ATOM 863 O O . ILE A 1 103 ? -1.932 3.903 -3.911 1.00 88.88 103 ILE A O 1
ATOM 867 N N . THR A 1 104 ? -3.980 3.972 -2.982 1.00 86.94 104 THR A N 1
ATOM 868 C CA . THR A 1 104 ? -3.549 3.868 -1.575 1.00 86.94 104 THR A CA 1
ATOM 869 C C . THR A 1 104 ? -3.739 2.470 -0.990 1.00 86.94 104 THR A C 1
ATOM 871 O O . THR A 1 104 ? -2.817 1.935 -0.386 1.00 86.94 104 THR A O 1
ATOM 874 N N . TRP A 1 105 ? -4.885 1.826 -1.229 1.00 86.69 105 TRP A N 1
ATOM 875 C CA . TRP A 1 105 ? -5.209 0.511 -0.662 1.00 86.69 105 TRP A CA 1
ATOM 876 C C . TRP A 1 105 ? -5.372 -0.594 -1.709 1.00 86.69 105 TRP A C 1
ATOM 878 O O . TRP A 1 105 ? -5.517 -1.753 -1.336 1.00 86.69 105 TRP A O 1
ATOM 888 N N . ASN A 1 106 ? -5.354 -0.282 -3.009 1.00 87.56 106 ASN A N 1
ATOM 889 C CA . ASN A 1 106 ? -5.602 -1.250 -4.085 1.00 87.56 106 ASN A CA 1
ATOM 890 C C . ASN A 1 106 ? -6.902 -2.060 -3.864 1.00 87.56 106 ASN A C 1
ATOM 892 O O . ASN A 1 106 ? -6.929 -3.281 -4.027 1.00 87.56 106 ASN A O 1
ATOM 896 N N . ARG A 1 107 ? -7.974 -1.376 -3.447 1.00 85.06 107 ARG A N 1
ATOM 897 C CA . ARG A 1 107 ? -9.303 -1.956 -3.192 1.00 85.06 107 ARG A CA 1
ATOM 898 C C . ARG A 1 107 ? -10.396 -1.128 -3.865 1.00 85.06 107 ARG A C 1
ATOM 900 O O . ARG A 1 107 ? -10.158 0.002 -4.278 1.00 85.06 107 ARG A O 1
ATOM 907 N N . THR A 1 108 ? -11.584 -1.714 -3.978 1.00 82.81 108 THR A N 1
ATOM 908 C CA . THR A 1 108 ? -12.812 -1.038 -4.435 1.00 82.81 108 THR A CA 1
ATOM 909 C C . THR A 1 108 ? -13.649 -0.503 -3.278 1.00 82.81 108 THR A C 1
ATOM 911 O O . THR A 1 108 ? -14.465 0.385 -3.477 1.00 82.81 108 THR A O 1
ATOM 914 N N . GLU A 1 109 ? -13.436 -1.039 -2.078 1.00 83.69 109 GLU A N 1
ATOM 915 C CA . GLU A 1 109 ? -14.088 -0.626 -0.840 1.00 83.69 109 GLU A CA 1
ATOM 916 C C . GLU A 1 109 ? -13.036 -0.499 0.259 1.00 83.69 109 GLU A C 1
ATOM 918 O O . GLU A 1 109 ? -12.059 -1.261 0.293 1.00 83.69 109 GLU A O 1
ATOM 923 N N . LEU A 1 110 ? -13.243 0.454 1.165 1.00 83.50 110 LEU A N 1
ATOM 924 C CA . LEU A 1 110 ? -12.344 0.681 2.285 1.00 83.50 110 LEU A CA 1
ATOM 925 C C . LEU A 1 110 ? -13.027 0.351 3.602 1.00 83.50 110 LEU A C 1
ATOM 927 O O . LEU A 1 110 ? -14.090 0.872 3.933 1.00 83.50 110 LEU A O 1
ATOM 931 N N . PHE A 1 111 ? -12.359 -0.517 4.352 1.00 85.38 111 PHE A N 1
ATOM 932 C CA . PHE A 1 111 ? -12.736 -0.904 5.696 1.00 85.38 111 PHE A CA 1
ATOM 933 C C . PHE A 1 111 ? -11.492 -0.847 6.573 1.00 85.38 111 PHE A C 1
ATOM 935 O O . PHE A 1 111 ? -10.497 -1.513 6.269 1.00 85.38 111 PHE A O 1
ATOM 942 N N . ILE A 1 112 ? -11.531 -0.039 7.631 1.00 84.06 112 ILE A N 1
ATOM 943 C CA . ILE A 1 112 ? -10.412 0.126 8.565 1.00 84.06 112 ILE A CA 1
ATOM 944 C C . ILE A 1 112 ? -10.949 0.032 9.993 1.00 84.06 112 ILE A C 1
ATOM 946 O O . ILE A 1 112 ? -11.835 0.797 10.365 1.00 84.06 112 ILE A O 1
ATOM 950 N N . ASP A 1 113 ? -10.382 -0.889 10.779 1.00 78.12 113 ASP A N 1
ATOM 951 C CA . ASP A 1 113 ? -10.652 -1.207 12.194 1.00 78.12 113 ASP A CA 1
ATOM 952 C C . ASP A 1 113 ? -12.108 -1.565 12.571 1.00 78.12 113 ASP A C 1
ATOM 954 O O . ASP A 1 113 ? -12.314 -2.540 13.284 1.00 78.12 113 ASP A O 1
ATOM 958 N N . SER A 1 114 ? -13.118 -0.812 12.136 1.00 85.81 114 SER A N 1
ATOM 959 C CA . SER A 1 114 ? -14.571 -1.082 12.241 1.00 85.81 114 SER A CA 1
ATOM 960 C C . SER A 1 114 ? -15.398 -0.061 11.438 1.00 85.81 114 SER A C 1
ATOM 962 O O . SER A 1 114 ? -16.597 0.085 11.665 1.00 85.81 114 SER A O 1
ATOM 964 N N . VAL A 1 115 ? -14.745 0.738 10.590 1.00 91.19 115 VAL A N 1
ATOM 965 C CA . VAL A 1 115 ? -15.362 1.837 9.850 1.00 91.19 115 VAL A CA 1
ATOM 966 C C . VAL A 1 115 ? -15.360 1.462 8.378 1.00 91.19 115 VAL A C 1
ATOM 968 O O . VAL A 1 115 ? -14.294 1.294 7.776 1.00 91.19 115 VAL A O 1
ATOM 971 N N . LYS A 1 116 ? -16.555 1.323 7.806 1.00 92.62 116 LYS A N 1
ATOM 972 C CA . LYS A 1 116 ? -16.766 1.193 6.369 1.00 92.62 116 LYS A CA 1
ATOM 973 C C . LYS A 1 116 ? -16.957 2.581 5.773 1.00 92.62 116 LYS A C 1
ATOM 975 O O . LYS A 1 116 ? -17.817 3.346 6.207 1.00 92.62 116 LYS A O 1
ATOM 980 N N . PHE A 1 117 ? -16.161 2.878 4.760 1.00 89.38 117 PHE A N 1
ATOM 981 C CA . PHE A 1 117 ? -16.227 4.126 4.018 1.00 89.38 117 PHE A CA 1
ATOM 982 C C . PHE A 1 117 ? -17.102 3.909 2.788 1.00 89.38 117 PHE A C 1
ATOM 984 O O . PHE A 1 117 ? -16.803 3.038 1.974 1.00 89.38 117 PHE A O 1
ATOM 991 N N . GLU A 1 118 ? -18.157 4.701 2.646 1.00 88.00 118 GLU A N 1
ATOM 992 C CA . GLU A 1 118 ? -18.956 4.786 1.424 1.00 88.00 118 GLU A CA 1
ATOM 993 C C . GLU A 1 118 ? -18.914 6.224 0.879 1.00 88.00 118 GLU A C 1
ATOM 995 O O . GLU A 1 118 ? -18.412 7.145 1.531 1.00 88.00 118 GLU A O 1
ATOM 1000 N N . GLU A 1 119 ? -19.399 6.412 -0.348 1.00 84.31 119 GLU A N 1
ATOM 1001 C CA . GLU A 1 119 ? -19.357 7.700 -1.058 1.00 84.31 119 GLU A CA 1
ATOM 1002 C C . GLU A 1 119 ? -20.158 8.801 -0.342 1.00 84.31 119 GLU A C 1
ATOM 1004 O O . GLU A 1 119 ? -19.778 9.973 -0.371 1.00 84.31 119 GLU A O 1
ATOM 1009 N N . ASP A 1 120 ? -21.258 8.428 0.310 1.00 88.88 120 ASP A N 1
ATOM 1010 C CA . ASP A 1 120 ? -22.237 9.334 0.908 1.00 88.88 120 ASP A CA 1
ATOM 1011 C C . ASP A 1 120 ? -22.373 9.195 2.430 1.00 88.88 120 ASP A C 1
ATOM 1013 O O . ASP A 1 120 ? -23.034 10.029 3.052 1.00 88.88 120 ASP A O 1
ATOM 1017 N N . ARG A 1 121 ? -21.745 8.187 3.043 1.00 92.44 121 ARG A N 1
ATOM 1018 C CA . ARG A 1 121 ? -21.828 7.917 4.485 1.00 92.44 121 ARG A CA 1
ATOM 1019 C C . ARG A 1 121 ? -20.693 7.040 4.984 1.00 92.44 121 ARG A C 1
ATOM 1021 O O . ARG A 1 121 ? -20.120 6.254 4.232 1.00 92.44 121 ARG A O 1
ATOM 1028 N N . TRP A 1 122 ? -20.392 7.137 6.272 1.00 93.88 122 TRP A N 1
ATOM 1029 C CA . TRP A 1 122 ? -19.471 6.231 6.959 1.00 93.88 122 TRP A CA 1
ATOM 1030 C C . TRP A 1 122 ? -20.242 5.393 7.970 1.00 93.88 122 TRP A C 1
ATOM 1032 O O . TRP A 1 122 ? -21.011 5.926 8.767 1.00 93.88 122 TRP A O 1
ATOM 1042 N N . ILE A 1 123 ? -20.036 4.080 7.933 1.00 95.81 123 ILE A N 1
ATOM 1043 C CA . ILE A 1 123 ? -20.762 3.110 8.759 1.00 95.81 123 ILE A CA 1
ATOM 1044 C C . ILE A 1 123 ? -19.793 2.550 9.792 1.00 95.81 123 ILE A C 1
ATOM 1046 O O . ILE A 1 123 ? -18.707 2.096 9.432 1.00 95.81 123 ILE A O 1
ATOM 1050 N N . VAL A 1 124 ? -20.169 2.587 11.068 1.00 96.44 124 VAL A N 1
ATOM 1051 C CA . VAL A 1 124 ? -19.328 2.125 12.175 1.00 96.44 124 VAL A CA 1
ATOM 1052 C C . VAL A 1 124 ? -20.014 0.993 12.920 1.00 96.44 124 VAL A C 1
ATOM 1054 O O . VAL A 1 124 ? -21.140 1.165 13.381 1.00 96.44 124 VAL A O 1
ATOM 1057 N N . ASP A 1 125 ? -19.312 -0.127 13.098 1.00 93.50 125 ASP A N 1
ATOM 1058 C CA . ASP A 1 125 ? -19.817 -1.300 13.824 1.00 93.50 125 ASP A CA 1
ATOM 1059 C C . ASP A 1 125 ? -19.813 -1.055 15.347 1.00 93.50 125 ASP A C 1
ATOM 1061 O O . ASP A 1 125 ? -18.864 -1.389 16.069 1.00 93.50 125 ASP A O 1
ATOM 1065 N N . THR A 1 126 ? -20.844 -0.358 15.820 1.00 93.56 126 THR A N 1
ATOM 1066 C CA . THR A 1 126 ? -21.177 -0.067 17.222 1.00 93.56 126 THR A CA 1
ATOM 1067 C C . THR A 1 126 ? -22.576 0.552 17.273 1.00 93.56 126 THR A C 1
ATOM 1069 O O . THR A 1 126 ? -22.978 1.211 16.324 1.00 93.56 126 THR A O 1
ATOM 1072 N N . ASP A 1 127 ? -23.311 0.397 18.367 1.00 92.38 127 ASP A N 1
ATOM 1073 C CA . ASP A 1 127 ? -24.595 1.074 18.621 1.00 92.38 127 ASP A CA 1
ATOM 1074 C C . ASP A 1 127 ? -24.416 2.391 19.411 1.00 92.38 127 ASP A C 1
ATOM 1076 O O . ASP A 1 127 ? -25.351 3.176 19.593 1.00 92.38 127 ASP A O 1
ATOM 1080 N N . ASN A 1 128 ? -23.192 2.678 19.869 1.00 95.06 128 ASN A N 1
ATOM 1081 C CA . ASN A 1 128 ? -22.882 3.828 20.706 1.00 95.06 128 ASN A CA 1
ATOM 1082 C C . ASN A 1 128 ? -22.284 4.987 19.895 1.00 95.06 128 ASN A C 1
ATOM 1084 O O . ASN A 1 128 ? -21.163 4.905 19.395 1.00 95.06 128 ASN A O 1
ATOM 1088 N N . ARG A 1 129 ? -22.989 6.126 19.844 1.00 93.94 129 ARG A N 1
ATOM 1089 C CA . ARG A 1 129 ? -22.559 7.333 19.104 1.00 93.94 129 ARG A CA 1
ATOM 1090 C C . ARG A 1 129 ? -21.169 7.846 19.509 1.00 93.94 129 ARG A C 1
ATOM 1092 O O . ARG A 1 129 ? -20.389 8.237 18.645 1.00 93.94 129 ARG A O 1
ATOM 1099 N N . ILE A 1 130 ? -20.839 7.857 20.804 1.00 94.12 130 ILE A N 1
ATOM 1100 C CA . ILE A 1 130 ? -19.545 8.366 21.295 1.00 94.12 130 ILE A CA 1
ATOM 1101 C C . ILE A 1 130 ? -18.411 7.417 20.906 1.00 94.12 130 ILE A C 1
ATOM 1103 O O . ILE A 1 130 ? -17.350 7.868 20.474 1.00 94.12 130 ILE A O 1
ATOM 1107 N N . ASP A 1 131 ? -18.628 6.110 21.047 1.00 94.50 131 ASP A N 1
ATOM 1108 C CA . ASP A 1 131 ? -17.681 5.096 20.581 1.00 94.50 131 ASP A CA 1
ATOM 1109 C C . ASP A 1 131 ? -17.472 5.194 19.064 1.00 94.50 131 ASP A C 1
ATOM 1111 O O . ASP A 1 131 ? -16.336 5.204 18.589 1.00 94.50 131 ASP A O 1
ATOM 1115 N N . ALA A 1 132 ? -18.556 5.387 18.309 1.00 94.75 132 ALA A N 1
ATOM 1116 C CA . ALA A 1 132 ? -18.507 5.556 16.864 1.00 94.75 132 ALA A CA 1
ATOM 1117 C C . ALA A 1 132 ? -17.647 6.760 16.456 1.00 94.75 132 ALA A C 1
ATOM 1119 O O . ALA A 1 132 ? -16.756 6.622 15.620 1.00 94.75 132 ALA A O 1
ATOM 1120 N N . MET A 1 133 ? -17.837 7.918 17.100 1.00 94.19 133 MET A N 1
ATOM 1121 C CA . MET A 1 133 ? -17.013 9.110 16.857 1.00 94.19 133 MET A CA 1
ATOM 1122 C C . MET A 1 133 ? -15.534 8.881 17.200 1.00 94.19 133 MET A C 1
ATOM 1124 O O . MET A 1 133 ? -14.659 9.316 16.454 1.00 94.19 133 MET A O 1
ATOM 1128 N N . LYS A 1 134 ? -15.227 8.164 18.291 1.00 93.81 134 LYS A N 1
ATOM 1129 C CA . LYS A 1 134 ? -13.839 7.816 18.648 1.00 93.81 134 LYS A CA 1
ATOM 1130 C C . LYS A 1 134 ? -13.189 6.919 17.596 1.00 93.81 134 LYS A C 1
ATOM 1132 O O . LYS A 1 134 ? -12.035 7.150 17.238 1.00 93.81 134 LYS A O 1
ATOM 1137 N N . LYS A 1 135 ? -13.923 5.922 17.092 1.00 93.44 135 LYS A N 1
ATOM 1138 C CA . LYS A 1 135 ? -13.466 5.035 16.013 1.00 93.44 135 LYS A CA 1
ATOM 1139 C C . LYS A 1 135 ? -13.235 5.813 14.719 1.00 93.44 135 LYS A C 1
ATOM 1141 O O . LYS A 1 135 ? -12.169 5.676 14.131 1.00 93.44 135 LYS A O 1
ATOM 1146 N N . VAL A 1 136 ? -14.172 6.678 14.325 1.00 92.44 136 VAL A N 1
ATOM 1147 C CA . VAL A 1 136 ? -14.016 7.574 13.167 1.00 92.44 136 VAL A CA 1
ATOM 1148 C C . VAL A 1 136 ? -12.751 8.417 13.307 1.00 92.44 136 VAL A C 1
ATOM 1150 O O . VAL A 1 136 ? -11.910 8.388 12.414 1.00 92.44 136 VAL A O 1
ATOM 1153 N N . ASN A 1 137 ? -12.564 9.089 14.447 1.00 90.62 137 ASN A N 1
ATOM 1154 C CA . ASN A 1 137 ? -11.386 9.920 14.688 1.00 90.62 137 ASN A CA 1
ATOM 1155 C C . ASN A 1 137 ? -10.076 9.124 14.574 1.00 90.62 137 ASN A C 1
ATOM 1157 O O . ASN A 1 137 ? -9.139 9.567 13.922 1.00 90.62 137 ASN A O 1
ATOM 1161 N N . ALA A 1 138 ? -10.023 7.920 15.149 1.00 88.44 138 ALA A N 1
ATOM 1162 C CA . ALA A 1 138 ? -8.844 7.061 15.059 1.00 88.44 138 ALA A CA 1
ATOM 1163 C C . ALA A 1 138 ? -8.536 6.595 13.625 1.00 88.44 138 ALA A C 1
ATOM 1165 O O . ALA A 1 138 ? -7.375 6.323 13.311 1.00 88.44 138 ALA A O 1
ATOM 1166 N N . VAL A 1 139 ? -9.550 6.474 12.763 1.00 89.19 139 VAL A N 1
ATOM 1167 C CA . VAL A 1 139 ? -9.350 6.092 11.361 1.00 89.19 139 VAL A CA 1
ATOM 1168 C C . VAL A 1 139 ? -8.948 7.280 10.489 1.00 89.19 139 VAL A C 1
ATOM 1170 O O . VAL A 1 139 ? -8.172 7.076 9.558 1.00 89.19 139 VAL A O 1
ATOM 1173 N N . LEU A 1 140 ? -9.372 8.508 10.806 1.00 88.69 140 LEU A N 1
ATOM 1174 C CA . LEU A 1 140 ? -8.874 9.713 10.123 1.00 88.69 140 LEU A CA 1
ATOM 1175 C C . LEU A 1 140 ? -7.340 9.782 10.165 1.00 88.69 140 LEU A C 1
ATOM 1177 O O . LEU A 1 140 ? -6.712 9.971 9.124 1.00 88.69 140 LEU A O 1
ATOM 1181 N N . ASP A 1 141 ? -6.743 9.496 11.326 1.00 88.00 141 ASP A N 1
ATOM 1182 C CA . ASP A 1 141 ? -5.285 9.415 11.470 1.00 88.00 141 ASP A CA 1
ATOM 1183 C C . ASP A 1 141 ? -4.679 8.337 10.556 1.00 88.00 141 ASP A C 1
ATOM 1185 O O . ASP A 1 141 ? -3.614 8.526 9.969 1.00 88.00 141 ASP A O 1
ATOM 1189 N N . ILE A 1 142 ? -5.332 7.177 10.418 1.00 88.75 142 ILE A N 1
ATOM 1190 C CA . ILE A 1 142 ? -4.842 6.083 9.561 1.00 88.75 142 ILE A CA 1
ATOM 1191 C C . ILE A 1 142 ? -4.914 6.485 8.088 1.00 88.75 142 ILE A C 1
ATOM 1193 O O . ILE A 1 142 ? -3.977 6.206 7.339 1.00 88.75 142 ILE A O 1
ATOM 1197 N N . LEU A 1 143 ? -6.001 7.133 7.665 1.00 88.31 143 LEU A N 1
ATOM 1198 C CA . LEU A 1 143 ? -6.144 7.629 6.298 1.00 88.31 143 LEU A CA 1
ATOM 1199 C C . LEU A 1 143 ? -5.049 8.645 5.971 1.00 88.31 143 LEU A C 1
ATOM 1201 O O . LEU A 1 143 ? -4.428 8.550 4.913 1.00 88.31 143 LEU A O 1
ATOM 1205 N N . GLU A 1 144 ? -4.771 9.562 6.898 1.00 90.31 144 GLU A N 1
ATOM 1206 C CA . GLU A 1 144 ? -3.808 10.643 6.680 1.00 90.31 144 GLU A CA 1
ATOM 1207 C C . GLU A 1 144 ? -2.414 10.064 6.534 1.00 90.31 144 GLU A C 1
ATOM 1209 O O . GLU A 1 144 ? -1.721 10.308 5.546 1.00 90.31 144 GLU A O 1
ATOM 1214 N N . ASN A 1 145 ? -2.055 9.195 7.476 1.00 91.25 145 ASN A N 1
ATOM 1215 C CA . ASN A 1 145 ? -0.795 8.482 7.445 1.00 91.25 145 ASN A CA 1
ATOM 1216 C C . ASN A 1 145 ? -0.665 7.597 6.202 1.00 91.25 145 ASN A C 1
ATOM 1218 O O . ASN A 1 145 ? 0.419 7.521 5.641 1.00 91.25 145 ASN A O 1
ATOM 1222 N N . SER A 1 146 ? -1.749 6.986 5.711 1.00 91.19 146 SER A N 1
ATOM 1223 C CA . SER A 1 146 ? -1.700 6.192 4.475 1.00 91.19 146 SER A CA 1
ATOM 1224 C C . SER A 1 146 ? -1.368 7.065 3.273 1.00 91.19 146 SER A C 1
ATOM 1226 O O . SER A 1 146 ? -0.529 6.698 2.457 1.00 91.19 146 SER A O 1
ATOM 1228 N N . ILE A 1 147 ? -1.977 8.244 3.165 1.00 92.06 147 ILE A N 1
ATOM 1229 C CA . ILE A 1 147 ? -1.693 9.166 2.063 1.00 92.06 147 ILE A CA 1
ATOM 1230 C C . ILE A 1 147 ? -0.262 9.705 2.159 1.00 92.06 147 ILE A C 1
ATOM 1232 O O . ILE A 1 147 ? 0.448 9.729 1.150 1.00 92.06 147 ILE A O 1
ATOM 1236 N N . CYS A 1 148 ? 0.181 10.084 3.358 1.00 92.19 148 CYS A N 1
ATOM 1237 C CA . CYS A 1 148 ? 1.559 10.494 3.620 1.00 92.19 148 CYS A CA 1
ATOM 1238 C C . CYS A 1 148 ? 2.561 9.384 3.271 1.00 92.19 148 CYS A C 1
ATOM 1240 O O . CYS A 1 148 ? 3.577 9.656 2.631 1.00 92.19 148 CYS A O 1
ATOM 1242 N N . ASP A 1 149 ? 2.252 8.135 3.615 1.00 93.50 149 ASP A N 1
ATOM 1243 C CA . ASP A 1 149 ? 3.061 6.973 3.261 1.00 93.50 149 ASP A CA 1
ATOM 1244 C C . ASP A 1 149 ? 3.167 6.818 1.736 1.00 93.50 149 ASP A C 1
ATOM 1246 O O . ASP A 1 149 ? 4.259 6.613 1.216 1.00 93.50 149 ASP A O 1
ATOM 1250 N N . ILE A 1 150 ? 2.063 6.963 0.990 1.00 93.50 150 ILE A N 1
ATOM 1251 C CA . ILE A 1 150 ? 2.090 6.872 -0.480 1.00 93.50 150 ILE A CA 1
ATOM 1252 C C . ILE A 1 150 ? 2.870 8.029 -1.115 1.00 93.50 150 ILE A C 1
ATOM 1254 O O . ILE A 1 150 ? 3.583 7.826 -2.101 1.00 93.50 150 ILE A O 1
ATOM 1258 N N . LEU A 1 151 ? 2.780 9.240 -0.562 1.00 92.75 151 LEU A N 1
ATOM 1259 C CA . LEU A 1 151 ? 3.579 10.379 -1.024 1.00 92.75 151 LEU A CA 1
ATOM 1260 C C . LEU A 1 151 ? 5.087 10.149 -0.824 1.00 92.75 151 LEU A C 1
ATOM 1262 O O . LEU A 1 151 ? 5.874 10.569 -1.676 1.00 92.75 151 LEU A O 1
ATOM 1266 N N . ASN A 1 152 ? 5.461 9.428 0.238 1.00 93.25 152 ASN A N 1
ATOM 1267 C CA . ASN A 1 152 ? 6.841 9.103 0.619 1.00 93.25 152 ASN A CA 1
ATOM 1268 C C . ASN A 1 152 ? 7.196 7.623 0.374 1.00 93.25 152 ASN A C 1
ATOM 1270 O O . ASN A 1 152 ? 8.081 7.058 1.019 1.00 93.25 152 ASN A O 1
ATOM 1274 N N . ILE A 1 153 ? 6.508 6.976 -0.572 1.00 93.50 153 ILE A N 1
ATOM 1275 C CA . ILE A 1 153 ? 6.563 5.519 -0.754 1.00 93.50 153 ILE A CA 1
ATOM 1276 C C . ILE A 1 153 ? 7.975 4.995 -1.037 1.00 93.50 153 ILE A C 1
ATOM 1278 O O . ILE A 1 153 ? 8.316 3.894 -0.610 1.00 93.50 153 ILE A O 1
ATOM 1282 N N . ASP A 1 154 ? 8.817 5.780 -1.710 1.00 93.69 154 ASP A N 1
ATOM 1283 C CA . ASP A 1 154 ? 10.194 5.395 -2.032 1.00 93.69 154 ASP A CA 1
ATOM 1284 C C . ASP A 1 154 ? 11.070 5.332 -0.764 1.00 93.69 154 ASP A C 1
ATOM 1286 O O . ASP A 1 154 ? 11.859 4.401 -0.617 1.00 93.69 154 ASP A O 1
ATOM 1290 N N . GLU A 1 155 ? 10.871 6.239 0.200 1.00 94.75 155 GLU A N 1
ATOM 1291 C CA . GLU A 1 155 ? 11.574 6.228 1.496 1.00 94.75 155 GLU A CA 1
ATOM 1292 C C . GLU A 1 155 ? 11.148 5.029 2.353 1.00 94.75 155 GLU A C 1
ATOM 1294 O O . GLU A 1 155 ? 11.966 4.376 3.007 1.00 94.75 155 GLU A O 1
ATOM 1299 N N . ILE A 1 156 ? 9.856 4.689 2.309 1.00 94.75 156 ILE A N 1
ATOM 1300 C CA . ILE A 1 156 ? 9.326 3.479 2.944 1.00 94.75 156 ILE A CA 1
ATOM 1301 C C . ILE A 1 156 ? 9.958 2.235 2.322 1.00 94.75 156 ILE A C 1
ATOM 1303 O O . ILE A 1 156 ? 10.392 1.337 3.048 1.00 94.75 156 ILE A O 1
ATOM 1307 N N . CYS A 1 157 ? 10.041 2.183 0.991 1.00 95.31 157 CYS A N 1
ATOM 1308 C CA . CYS A 1 157 ? 10.671 1.072 0.289 1.00 95.31 157 CYS A CA 1
ATOM 1309 C C . CYS A 1 157 ? 12.156 0.951 0.661 1.00 95.31 157 CYS A C 1
ATOM 1311 O O . CYS A 1 157 ? 12.615 -0.156 0.926 1.00 95.31 157 CYS A O 1
ATOM 1313 N N . GLU A 1 158 ? 12.885 2.063 0.770 1.00 95.56 158 GLU A N 1
ATOM 1314 C CA . GLU A 1 158 ? 14.281 2.072 1.219 1.00 95.56 158 GLU A CA 1
ATOM 1315 C C . GLU A 1 158 ? 14.421 1.570 2.668 1.00 95.56 158 GLU A C 1
ATOM 1317 O O . GLU A 1 158 ? 15.318 0.785 2.986 1.00 95.56 158 GLU A O 1
ATOM 1322 N N . ARG A 1 159 ? 13.509 1.968 3.564 1.00 93.88 159 ARG A N 1
ATOM 1323 C CA . ARG A 1 159 ? 13.463 1.466 4.946 1.00 93.88 159 ARG A CA 1
ATOM 1324 C C . ARG A 1 159 ? 13.224 -0.046 4.995 1.00 93.88 159 ARG A C 1
ATOM 1326 O O . ARG A 1 159 ? 13.825 -0.727 5.829 1.00 93.88 159 ARG A O 1
ATOM 1333 N N . ILE A 1 160 ? 12.350 -0.564 4.132 1.00 94.19 160 ILE A N 1
ATOM 1334 C CA . ILE A 1 160 ? 12.100 -2.004 3.989 1.00 94.19 160 ILE A CA 1
ATOM 1335 C C . ILE A 1 160 ? 13.348 -2.705 3.445 1.00 94.19 160 ILE A C 1
ATOM 1337 O O . ILE A 1 160 ? 13.732 -3.736 3.990 1.00 94.19 160 ILE A O 1
ATOM 1341 N N . ASP A 1 161 ? 14.003 -2.136 2.431 1.00 92.25 161 ASP A N 1
ATOM 1342 C CA . ASP A 1 161 ? 15.192 -2.710 1.791 1.00 92.25 161 ASP A CA 1
ATOM 1343 C C . ASP A 1 161 ? 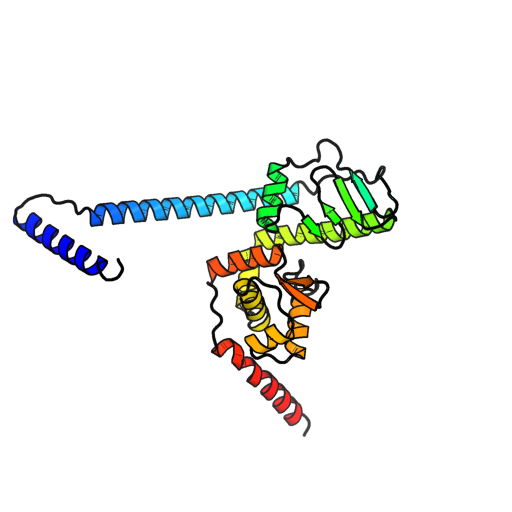16.364 -2.860 2.766 1.00 92.25 161 ASP A C 1
ATOM 1345 O O . ASP A 1 161 ? 16.981 -3.920 2.872 1.00 92.25 161 ASP A O 1
ATOM 1349 N N . LYS A 1 162 ? 16.607 -1.820 3.571 1.00 90.62 162 LYS A N 1
ATOM 1350 C CA . LYS A 1 162 ? 17.630 -1.826 4.625 1.00 90.62 162 LYS A CA 1
ATOM 1351 C C . LYS A 1 162 ? 17.329 -2.834 5.741 1.00 90.62 162 LYS A C 1
ATOM 1353 O O . LYS A 1 162 ? 18.237 -3.214 6.485 1.00 90.62 162 LYS A O 1
ATOM 1358 N N . SER A 1 163 ? 16.073 -3.257 5.894 1.00 88.12 163 SER A N 1
ATOM 1359 C CA . SER A 1 163 ? 15.650 -4.197 6.930 1.00 88.12 163 SER A CA 1
ATOM 1360 C C . SER A 1 163 ? 15.681 -5.638 6.429 1.00 88.12 163 SER A C 1
ATOM 1362 O O . SER A 1 163 ? 14.790 -6.092 5.711 1.00 88.12 163 SER A O 1
ATOM 1364 N N . LYS A 1 164 ? 16.662 -6.413 6.905 1.00 81.94 164 LYS A N 1
ATOM 1365 C CA . LYS A 1 164 ? 16.763 -7.849 6.594 1.00 81.94 164 LYS A CA 1
ATOM 1366 C C . LYS A 1 164 ? 15.559 -8.650 7.093 1.00 81.94 164 LYS A C 1
ATOM 1368 O O . LYS A 1 164 ? 15.186 -9.638 6.476 1.00 81.94 164 LYS A O 1
ATOM 1373 N N . SER A 1 165 ? 14.916 -8.221 8.175 1.00 88.25 165 SER A N 1
ATOM 1374 C CA . SER A 1 165 ? 13.786 -8.939 8.760 1.00 88.25 165 SER A CA 1
ATOM 1375 C C . SER A 1 165 ? 12.458 -8.546 8.115 1.00 88.25 165 SER A C 1
ATOM 1377 O O . SER A 1 165 ? 11.791 -9.380 7.507 1.00 88.25 165 SER A O 1
ATOM 1379 N N . TRP A 1 166 ? 12.077 -7.268 8.166 1.00 92.62 166 TRP A N 1
ATOM 1380 C CA . TRP A 1 166 ? 10.822 -6.806 7.561 1.00 92.62 166 TRP A CA 1
ATOM 1381 C C . TRP A 1 166 ? 10.804 -7.045 6.051 1.00 92.62 166 TRP A C 1
ATOM 1383 O O . TRP A 1 166 ? 9.804 -7.544 5.537 1.00 92.62 166 TRP A O 1
ATOM 1393 N N . GLY A 1 167 ? 11.917 -6.771 5.363 1.00 92.75 167 GLY A N 1
ATOM 1394 C CA . GLY A 1 167 ? 12.049 -6.978 3.925 1.00 92.75 167 GLY A CA 1
ATOM 1395 C C . GLY A 1 167 ? 11.790 -8.421 3.509 1.00 92.75 167 GLY A C 1
ATOM 1396 O O . GLY A 1 167 ? 10.975 -8.658 2.622 1.00 92.75 167 GLY A O 1
ATOM 1397 N N . LEU A 1 168 ? 12.410 -9.403 4.173 1.00 93.19 168 LEU A N 1
ATOM 1398 C CA . LEU A 1 168 ? 12.209 -10.819 3.844 1.00 93.19 168 LEU A CA 1
ATOM 1399 C C . LEU A 1 168 ? 10.768 -11.285 4.091 1.00 93.19 168 LEU A C 1
ATOM 1401 O O . LEU A 1 168 ? 10.194 -11.961 3.235 1.00 93.19 168 LEU A O 1
ATOM 1405 N N . ALA A 1 169 ? 10.164 -10.896 5.218 1.00 94.62 169 ALA A N 1
ATOM 1406 C CA . ALA A 1 169 ? 8.777 -11.247 5.522 1.00 94.62 169 ALA A CA 1
ATOM 1407 C C . ALA A 1 169 ? 7.799 -10.654 4.495 1.00 94.62 169 ALA A C 1
ATOM 1409 O O . ALA A 1 169 ? 6.933 -11.363 3.983 1.00 94.62 169 ALA A O 1
ATOM 1410 N N . LEU A 1 170 ? 7.955 -9.371 4.157 1.00 95.81 170 LEU A N 1
ATOM 1411 C CA . LEU A 1 170 ? 7.082 -8.688 3.202 1.00 95.81 170 LEU A CA 1
ATOM 1412 C C . LEU A 1 170 ? 7.270 -9.210 1.772 1.00 95.81 170 LEU A C 1
ATOM 1414 O O . LEU A 1 170 ? 6.277 -9.447 1.085 1.00 95.81 170 LEU A O 1
ATOM 1418 N N . LYS A 1 171 ? 8.515 -9.470 1.339 1.00 95.38 171 LYS A N 1
ATOM 1419 C CA . LYS A 1 171 ? 8.809 -10.122 0.049 1.00 95.38 171 LYS A CA 1
ATOM 1420 C C . LYS A 1 171 ? 8.114 -11.477 -0.044 1.00 95.38 171 LYS A C 1
ATOM 1422 O O . LYS A 1 171 ? 7.459 -11.745 -1.046 1.00 95.38 171 LYS A O 1
ATOM 1427 N N . LEU A 1 172 ? 8.214 -12.305 1.001 1.00 95.00 172 LEU A N 1
ATOM 1428 C CA . LEU A 1 172 ? 7.574 -13.619 1.023 1.00 95.00 172 LEU A CA 1
ATOM 1429 C C . LEU A 1 172 ? 6.048 -13.516 0.922 1.00 95.00 172 LEU A C 1
ATOM 1431 O O . LEU A 1 172 ? 5.431 -14.222 0.123 1.00 95.00 172 LEU A O 1
ATOM 1435 N N . LEU A 1 173 ? 5.431 -12.642 1.720 1.00 95.12 173 LEU A N 1
ATOM 1436 C CA . LEU A 1 173 ? 3.979 -12.456 1.703 1.00 95.12 173 LEU A CA 1
ATOM 1437 C C . LEU A 1 173 ? 3.490 -11.917 0.349 1.00 95.12 173 LEU A C 1
ATOM 1439 O O . LEU A 1 173 ? 2.434 -12.334 -0.125 1.00 95.12 173 LEU A O 1
ATOM 1443 N N . TYR A 1 174 ? 4.272 -11.050 -0.301 1.00 94.94 174 TYR A N 1
ATOM 1444 C CA . TYR A 1 174 ? 3.957 -10.521 -1.627 1.00 94.94 174 TYR A CA 1
ATOM 1445 C C . TYR A 1 174 ? 4.028 -11.588 -2.727 1.00 94.94 174 TYR A C 1
ATOM 1447 O O . TYR A 1 174 ? 3.117 -11.693 -3.549 1.00 94.94 174 TYR A O 1
ATOM 1455 N N . THR A 1 175 ? 5.084 -12.408 -2.748 1.00 92.44 175 THR A N 1
ATOM 1456 C CA . THR A 1 175 ? 5.282 -13.419 -3.804 1.00 92.44 175 THR A CA 1
ATOM 1457 C C . THR A 1 175 ? 4.343 -14.605 -3.669 1.00 92.44 175 THR A C 1
ATOM 1459 O O . THR A 1 175 ? 3.895 -15.153 -4.675 1.00 92.44 175 THR A O 1
ATOM 1462 N N . THR A 1 176 ? 4.021 -14.993 -2.435 1.00 89.00 176 THR A N 1
ATOM 1463 C CA . THR A 1 176 ? 3.225 -16.194 -2.161 1.00 89.00 176 THR A CA 1
ATOM 1464 C C . THR A 1 176 ? 1.743 -15.989 -2.494 1.00 89.00 176 THR A C 1
ATOM 1466 O O . THR A 1 176 ? 1.053 -16.962 -2.789 1.00 89.00 176 THR A O 1
ATOM 1469 N N . LYS A 1 177 ? 1.248 -14.738 -2.487 1.00 80.56 177 LYS A N 1
ATOM 1470 C CA . LYS A 1 177 ? -0.131 -14.346 -2.865 1.00 80.56 177 LYS A CA 1
ATOM 1471 C C . LYS A 1 177 ? -1.253 -15.146 -2.176 1.00 80.56 177 LYS A C 1
ATOM 1473 O O . LYS A 1 177 ? -2.387 -15.156 -2.645 1.00 80.56 177 LYS A O 1
ATOM 1478 N N . LYS A 1 178 ? -0.949 -15.801 -1.053 1.00 89.38 178 LYS A N 1
ATOM 1479 C CA . LYS A 1 178 ? -1.897 -16.483 -0.167 1.00 89.38 178 LYS A CA 1
ATOM 1480 C C . LYS A 1 178 ? -1.544 -16.172 1.290 1.00 89.38 178 LYS A C 1
ATOM 1482 O O . LYS A 1 178 ? -0.361 -15.965 1.577 1.00 89.38 178 LYS A O 1
ATOM 1487 N N . PRO A 1 179 ? -2.523 -16.172 2.209 1.00 93.56 179 PRO A N 1
ATOM 1488 C CA . PRO A 1 179 ? -2.238 -16.061 3.632 1.00 93.56 179 PRO A CA 1
ATOM 1489 C C . PRO A 1 179 ? -1.319 -17.188 4.111 1.00 93.56 179 PRO A C 1
ATOM 1491 O O . PRO A 1 179 ? -1.495 -18.339 3.708 1.00 93.56 179 PRO A O 1
ATOM 1494 N N . LEU A 1 180 ? -0.378 -16.865 4.997 1.00 94.69 180 LEU A N 1
ATOM 1495 C CA . LEU A 1 180 ? 0.566 -17.816 5.582 1.00 94.69 180 LEU A CA 1
ATOM 1496 C C . LEU A 1 180 ? 0.467 -17.829 7.106 1.00 94.69 180 LEU A C 1
ATOM 1498 O O . LEU A 1 180 ? 0.300 -16.798 7.756 1.00 94.69 180 LEU A O 1
ATOM 1502 N N . THR A 1 181 ? 0.604 -19.006 7.700 1.00 94.81 181 THR A N 1
ATOM 1503 C CA . THR A 1 181 ? 0.789 -19.159 9.145 1.00 94.81 181 THR A CA 1
ATOM 1504 C C . THR A 1 181 ? 2.194 -18.704 9.567 1.00 94.81 181 THR A C 1
ATOM 1506 O O . THR A 1 181 ? 3.140 -18.787 8.778 1.00 94.81 181 THR A O 1
ATOM 1509 N N . PRO A 1 182 ? 2.401 -18.308 10.839 1.00 94.44 182 PRO A N 1
ATOM 1510 C CA . PRO A 1 182 ? 3.742 -18.036 11.360 1.00 94.44 182 PRO A CA 1
ATOM 1511 C C . PRO A 1 182 ? 4.707 -19.214 11.187 1.00 94.44 182 PRO A C 1
ATOM 1513 O O . PRO A 1 182 ? 5.901 -19.001 11.008 1.00 94.44 182 PRO A O 1
ATOM 1516 N N . LYS A 1 183 ? 4.196 -20.452 11.221 1.00 93.75 183 LYS A N 1
ATOM 1517 C CA . LYS A 1 183 ? 4.992 -21.665 11.010 1.00 93.75 183 LYS A CA 1
ATOM 1518 C C . LYS A 1 183 ? 5.502 -21.754 9.570 1.00 93.75 183 LYS A C 1
ATOM 1520 O O . LYS A 1 183 ? 6.696 -21.934 9.376 1.00 93.75 183 LYS A O 1
ATOM 1525 N N . GLU A 1 184 ? 4.632 -21.562 8.581 1.00 94.75 184 GLU A N 1
ATOM 1526 C CA . GLU A 1 184 ? 5.027 -21.584 7.164 1.00 94.75 184 GLU A CA 1
ATOM 1527 C C . GLU A 1 184 ? 6.026 -20.470 6.829 1.00 94.75 184 GLU A C 1
ATOM 1529 O O . GLU A 1 184 ? 6.953 -20.690 6.053 1.00 94.75 184 GLU A O 1
ATOM 1534 N N . ILE A 1 185 ? 5.863 -19.282 7.421 1.00 94.62 185 ILE A N 1
ATOM 1535 C CA . ILE A 1 185 ? 6.813 -18.171 7.255 1.00 94.62 185 ILE A CA 1
ATOM 1536 C C . ILE A 1 185 ? 8.162 -18.529 7.884 1.00 94.62 185 ILE A C 1
ATOM 1538 O O . ILE A 1 185 ? 9.203 -18.332 7.260 1.00 94.62 185 ILE A O 1
ATOM 1542 N N . ALA A 1 186 ? 8.148 -19.093 9.095 1.00 93.62 186 ALA A N 1
ATOM 1543 C CA . ALA A 1 186 ? 9.356 -19.535 9.782 1.00 93.62 186 ALA A CA 1
ATOM 1544 C C . ALA A 1 186 ? 10.113 -20.598 8.974 1.00 93.62 186 ALA A C 1
ATOM 1546 O O . ALA A 1 186 ? 11.326 -20.504 8.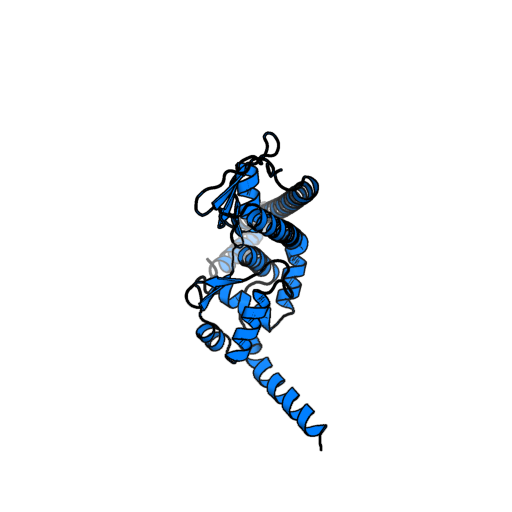825 1.00 93.62 186 ALA A O 1
ATOM 1547 N N . GLU A 1 187 ? 9.406 -21.576 8.410 1.00 93.06 187 GLU A N 1
ATOM 1548 C CA . GLU A 1 187 ? 9.998 -22.633 7.586 1.00 93.06 187 GLU A CA 1
ATOM 1549 C C . GLU A 1 187 ? 10.596 -22.078 6.287 1.00 93.06 187 GLU A C 1
ATOM 1551 O O . GLU A 1 187 ? 11.742 -22.384 5.960 1.00 93.06 187 GLU A O 1
ATOM 1556 N N . GLN A 1 188 ? 9.868 -21.216 5.570 1.00 91.88 188 GLN A N 1
ATOM 1557 C CA . GLN A 1 188 ? 10.324 -20.674 4.284 1.00 91.88 188 GLN A CA 1
ATOM 1558 C C . GLN A 1 188 ? 11.469 -19.664 4.409 1.00 91.88 188 GLN A C 1
ATOM 1560 O O . GLN A 1 188 ? 12.286 -19.547 3.495 1.00 91.88 188 GLN A O 1
ATOM 1565 N N . LEU A 1 189 ? 11.539 -18.940 5.529 1.00 91.38 189 LEU A N 1
ATOM 1566 C CA . LEU A 1 189 ? 12.619 -17.990 5.815 1.00 91.38 189 LEU A CA 1
ATOM 1567 C C . LEU A 1 189 ? 13.721 -18.585 6.698 1.00 91.38 189 LEU A C 1
ATOM 1569 O O . LEU A 1 189 ? 14.685 -17.890 7.007 1.00 91.38 189 LEU A O 1
ATOM 1573 N N . ASN A 1 190 ? 13.599 -19.858 7.092 1.00 91.25 190 ASN A N 1
ATOM 1574 C CA . ASN A 1 190 ? 14.496 -20.535 8.030 1.00 91.25 190 ASN A CA 1
ATOM 1575 C C . ASN A 1 190 ? 14.674 -19.770 9.362 1.00 91.25 190 ASN A C 1
ATOM 1577 O O . ASN A 1 190 ? 15.769 -19.645 9.915 1.00 91.25 190 ASN A O 1
ATOM 1581 N N . TRP A 1 191 ? 13.576 -19.222 9.875 1.00 92.12 191 TRP A N 1
ATOM 1582 C CA . TRP A 1 191 ? 13.528 -18.434 11.100 1.00 92.12 191 TRP A CA 1
ATOM 1583 C C . TRP A 1 191 ? 13.045 -19.243 12.300 1.00 92.12 191 TRP A C 1
ATOM 1585 O O . TRP A 1 191 ? 12.330 -20.237 12.195 1.00 92.12 191 TRP A O 1
ATOM 1595 N N . LYS A 1 192 ? 13.371 -18.754 13.500 1.00 90.31 192 LYS A N 1
ATOM 1596 C CA . LYS A 1 192 ? 12.789 -19.280 14.741 1.00 90.31 192 LYS A CA 1
ATOM 1597 C C . LYS A 1 192 ? 11.318 -18.836 14.871 1.00 90.31 192 LYS A C 1
ATOM 1599 O O . LYS A 1 192 ? 11.014 -17.676 14.571 1.00 90.31 192 LYS A O 1
ATOM 1604 N N . PRO A 1 193 ? 10.411 -19.675 15.411 1.00 87.94 193 PRO A N 1
ATOM 1605 C CA . PRO A 1 193 ? 8.991 -19.323 15.556 1.00 87.94 193 PRO A CA 1
ATOM 1606 C C . PRO A 1 193 ? 8.731 -18.037 16.359 1.00 87.94 193 PRO A C 1
ATOM 1608 O O . PRO A 1 193 ? 7.947 -17.182 15.941 1.00 87.94 193 PRO A O 1
ATOM 1611 N N . ASN A 1 194 ? 9.436 -17.853 17.482 1.00 89.62 194 ASN A N 1
ATOM 1612 C CA . ASN A 1 194 ? 9.280 -16.660 18.326 1.00 89.62 194 ASN A CA 1
ATOM 1613 C C . ASN A 1 194 ? 9.725 -15.384 17.602 1.00 89.62 194 ASN A C 1
ATOM 1615 O O . ASN A 1 194 ? 9.099 -14.339 17.753 1.00 89.62 194 ASN A O 1
ATOM 1619 N N . TYR A 1 195 ? 10.785 -15.483 16.797 1.00 90.12 195 TYR A N 1
ATOM 1620 C CA . TYR A 1 195 ? 11.276 -14.367 15.997 1.00 90.12 195 TYR A CA 1
ATOM 1621 C C . TYR A 1 195 ? 10.268 -13.989 14.915 1.00 90.12 195 TYR A C 1
ATOM 1623 O O . TYR A 1 195 ? 9.868 -12.834 14.821 1.00 90.12 195 TYR A O 1
ATOM 1631 N N . THR A 1 196 ? 9.764 -14.985 14.187 1.00 93.31 196 THR A N 1
ATOM 1632 C CA . THR A 1 196 ? 8.729 -14.789 13.165 1.00 93.31 196 THR A CA 1
ATOM 1633 C C . THR A 1 196 ? 7.501 -14.093 13.747 1.00 93.31 196 THR A C 1
ATOM 1635 O O . THR A 1 196 ? 7.018 -13.109 13.195 1.00 93.31 196 THR A O 1
ATOM 1638 N N . THR A 1 197 ? 7.038 -14.537 14.917 1.00 91.50 197 THR A N 1
ATOM 1639 C CA . THR A 1 197 ? 5.888 -13.929 15.600 1.00 91.50 197 THR A CA 1
ATOM 1640 C C . THR A 1 197 ? 6.152 -12.473 15.994 1.00 91.50 197 THR A C 1
ATOM 1642 O O . THR A 1 197 ? 5.266 -11.629 15.842 1.00 91.50 197 THR A O 1
ATOM 1645 N N . ALA A 1 198 ? 7.361 -12.157 16.467 1.00 91.94 198 ALA A N 1
ATOM 1646 C CA . ALA A 1 198 ? 7.755 -10.789 16.792 1.00 91.94 198 ALA A CA 1
ATOM 1647 C C . ALA A 1 198 ? 7.760 -9.892 15.544 1.00 91.94 198 ALA A C 1
ATOM 1649 O O . ALA A 1 198 ? 7.140 -8.834 15.563 1.00 91.94 198 ALA A O 1
ATOM 1650 N N . ILE A 1 199 ? 8.349 -10.355 14.436 1.00 94.56 199 ILE A N 1
ATOM 1651 C CA . ILE A 1 199 ? 8.394 -9.616 13.166 1.00 94.56 199 ILE A CA 1
ATOM 1652 C C . ILE A 1 199 ? 6.992 -9.357 12.607 1.00 94.56 199 ILE A C 1
ATOM 1654 O O . ILE A 1 199 ? 6.677 -8.230 12.230 1.00 94.56 199 ILE A O 1
ATOM 1658 N N . LEU A 1 200 ? 6.118 -10.366 12.606 1.00 94.38 200 LEU A N 1
ATOM 1659 C CA . LEU A 1 200 ? 4.726 -10.196 12.176 1.00 94.38 200 LEU A CA 1
ATOM 1660 C C . LEU A 1 200 ? 3.975 -9.212 13.079 1.00 94.38 200 LEU A C 1
ATOM 1662 O O . LEU A 1 200 ? 3.201 -8.387 12.604 1.00 94.38 200 LEU A O 1
ATOM 1666 N N . THR A 1 201 ? 4.229 -9.261 14.385 1.00 92.81 201 THR A N 1
ATOM 1667 C CA . THR A 1 201 ? 3.656 -8.300 15.333 1.00 92.81 201 THR A CA 1
ATOM 1668 C C . THR A 1 201 ? 4.148 -6.883 15.052 1.00 92.81 201 THR A C 1
ATOM 1670 O O . THR A 1 201 ? 3.357 -5.942 15.098 1.00 92.81 201 THR A O 1
ATOM 1673 N N . ASP A 1 202 ? 5.428 -6.718 14.727 1.00 94.19 202 ASP A N 1
ATOM 1674 C CA . ASP A 1 202 ? 6.010 -5.417 14.421 1.00 94.19 202 ASP A CA 1
ATOM 1675 C C . ASP A 1 202 ? 5.428 -4.802 13.149 1.00 94.19 202 ASP A C 1
ATOM 1677 O O . ASP A 1 202 ? 5.141 -3.608 13.155 1.00 94.19 202 ASP A O 1
ATOM 1681 N N . LEU A 1 203 ? 5.196 -5.607 12.108 1.00 94.75 203 LEU A N 1
ATOM 1682 C CA . LEU A 1 203 ? 4.569 -5.190 10.845 1.00 94.75 203 LEU A CA 1
ATOM 1683 C C . LEU A 1 203 ? 3.084 -4.799 10.987 1.00 94.75 203 LEU A C 1
ATOM 1685 O O . LEU A 1 203 ? 2.544 -4.124 10.110 1.00 94.75 203 LEU A O 1
ATOM 1689 N N . MET A 1 204 ? 2.428 -5.201 12.081 1.00 92.00 204 MET A N 1
ATOM 1690 C CA . MET A 1 204 ? 1.043 -4.824 12.399 1.00 92.00 204 MET A CA 1
ATOM 1691 C C . MET A 1 204 ? 0.931 -3.629 13.355 1.00 92.00 204 MET A C 1
ATOM 1693 O O . MET A 1 204 ? -0.142 -3.049 13.495 1.00 92.00 204 MET A O 1
ATOM 1697 N N . LYS A 1 205 ? 1.995 -3.288 14.091 1.00 87.75 205 LYS A N 1
ATOM 1698 C CA . LYS A 1 205 ? 1.920 -2.298 15.173 1.00 87.75 205 LYS A CA 1
ATOM 1699 C C . LYS A 1 205 ? 2.150 -0.875 14.669 1.00 87.75 205 LYS A C 1
ATOM 1701 O O . LYS A 1 205 ? 3.226 -0.572 14.151 1.00 87.75 205 LYS A O 1
ATOM 1706 N N . LYS A 1 206 ? 1.224 0.024 15.038 1.00 81.19 206 LYS A N 1
ATOM 1707 C CA . LYS A 1 206 ? 1.306 1.482 14.811 1.00 81.19 206 LYS A CA 1
ATOM 1708 C C . LYS A 1 206 ? 2.627 2.119 15.264 1.00 81.19 206 LYS A C 1
ATOM 1710 O O . LYS A 1 206 ? 3.097 3.080 14.674 1.00 81.19 206 LYS A O 1
ATOM 1715 N N . LYS A 1 207 ? 3.268 1.544 16.291 1.00 85.12 207 LYS A N 1
ATOM 1716 C CA . LYS A 1 207 ? 4.576 1.995 16.797 1.00 85.12 207 LYS A CA 1
ATOM 1717 C C . LYS A 1 207 ? 5.684 1.946 15.736 1.00 85.12 207 LYS A C 1
ATOM 1719 O O . LYS A 1 207 ? 6.573 2.788 15.761 1.00 85.12 207 LYS A O 1
ATOM 1724 N N . ASN A 1 208 ? 5.671 0.940 14.862 1.00 85.81 208 ASN A N 1
ATOM 1725 C CA . ASN A 1 208 ? 6.714 0.755 13.851 1.00 85.81 208 ASN A CA 1
ATOM 1726 C C . ASN A 1 208 ? 6.274 1.279 12.483 1.00 85.81 208 ASN A C 1
ATOM 1728 O O . ASN A 1 208 ? 7.115 1.752 11.716 1.00 85.81 208 ASN A O 1
ATOM 1732 N N . TRP A 1 209 ? 4.977 1.192 12.196 1.00 88.56 209 TRP A N 1
ATOM 1733 C CA . TRP A 1 209 ? 4.374 1.594 10.933 1.00 88.56 209 TRP A CA 1
ATOM 1734 C C . TRP A 1 209 ? 3.106 2.382 11.228 1.00 88.56 209 TRP A C 1
ATOM 1736 O O . TRP A 1 209 ? 2.196 1.782 11.794 1.00 88.56 209 TRP A O 1
ATOM 1746 N N . PRO A 1 210 ? 3.015 3.674 10.867 1.00 86.12 210 PRO A N 1
ATOM 1747 C CA . PRO A 1 210 ? 1.808 4.474 11.092 1.00 86.12 210 PRO A CA 1
ATOM 1748 C C . PRO A 1 210 ? 0.540 3.771 10.591 1.00 86.12 210 PRO A C 1
ATOM 1750 O O . PRO A 1 210 ? -0.491 3.761 11.267 1.00 86.12 210 PRO A O 1
ATOM 1753 N N . VAL A 1 211 ? 0.674 3.085 9.455 1.00 90.00 211 VAL A N 1
ATOM 1754 C CA . VAL A 1 211 ? -0.326 2.195 8.878 1.00 90.00 211 VAL A CA 1
ATOM 1755 C C . VAL A 1 211 ? 0.230 0.769 8.859 1.00 90.00 211 VAL A C 1
ATOM 1757 O O . VAL A 1 211 ? 1.314 0.549 8.315 1.00 90.00 211 VAL A O 1
ATOM 1760 N N . PRO A 1 212 ? -0.476 -0.223 9.430 1.00 92.50 212 PRO A N 1
ATOM 1761 C CA . PRO A 1 212 ? -0.069 -1.623 9.344 1.00 92.50 212 PRO A CA 1
ATOM 1762 C C . PRO A 1 212 ? 0.185 -2.050 7.894 1.00 92.50 212 PRO A C 1
ATOM 1764 O O . PRO A 1 212 ? -0.569 -1.673 6.999 1.00 92.50 212 PRO A O 1
ATOM 1767 N N . LEU A 1 213 ? 1.210 -2.871 7.657 1.00 94.38 213 LEU A N 1
ATOM 1768 C CA . LEU A 1 213 ? 1.530 -3.387 6.314 1.00 94.38 213 LEU A CA 1
ATOM 1769 C C . LEU A 1 213 ? 0.943 -4.781 6.064 1.00 94.38 213 LEU A C 1
ATOM 1771 O O . LEU A 1 213 ? 0.786 -5.219 4.924 1.00 94.38 213 LEU A O 1
ATOM 1775 N N . ILE A 1 214 ? 0.630 -5.496 7.141 1.00 94.44 214 ILE A N 1
ATOM 1776 C CA . ILE A 1 214 ? 0.034 -6.828 7.101 1.00 94.44 214 ILE A CA 1
ATOM 1777 C C . ILE A 1 214 ? -1.206 -6.866 7.987 1.00 94.44 214 ILE A C 1
ATOM 1779 O O . ILE A 1 214 ? -1.348 -6.070 8.916 1.00 94.44 214 ILE A O 1
ATOM 1783 N N . GLU A 1 215 ? -2.082 -7.825 7.725 1.00 91.81 215 GLU A N 1
ATOM 1784 C CA . GLU A 1 215 ? -3.262 -8.111 8.538 1.00 91.81 215 GLU A CA 1
ATOM 1785 C C . GLU A 1 215 ? -3.273 -9.574 8.987 1.00 91.81 215 GLU A C 1
ATOM 1787 O O . GLU A 1 215 ? -2.728 -10.459 8.318 1.00 91.81 215 GLU A O 1
ATOM 1792 N N . ARG A 1 216 ? -3.900 -9.827 10.142 1.00 92.00 216 ARG A N 1
ATOM 1793 C CA . ARG A 1 216 ? -4.123 -11.169 10.685 1.00 92.00 216 ARG A CA 1
ATOM 1794 C C . ARG A 1 216 ? -5.583 -11.556 10.477 1.00 92.00 216 ARG A C 1
ATOM 1796 O O . ARG A 1 216 ? -6.473 -10.919 11.030 1.00 92.00 216 ARG A O 1
ATOM 1803 N N . LEU A 1 217 ? -5.821 -12.638 9.742 1.00 87.69 217 LEU A N 1
ATOM 1804 C CA . LEU A 1 217 ? -7.167 -13.179 9.538 1.00 87.69 217 LEU A CA 1
ATOM 1805 C C . LEU A 1 217 ? -7.592 -14.076 10.717 1.00 87.69 217 LEU A C 1
ATOM 1807 O O . LEU A 1 217 ? -6.765 -14.515 11.524 1.00 87.69 217 LEU A O 1
ATOM 1811 N N . SER A 1 218 ? -8.884 -14.413 10.779 1.00 76.19 218 SER A N 1
ATOM 1812 C CA . SER A 1 218 ? -9.551 -15.133 11.884 1.00 76.19 218 SER A CA 1
ATOM 1813 C C . SER A 1 218 ? -8.943 -16.493 12.272 1.00 76.19 218 SER A C 1
ATOM 1815 O O . SER A 1 218 ? -9.210 -16.993 13.361 1.00 76.19 218 SER A O 1
ATOM 1817 N N . LYS A 1 219 ? -8.070 -17.079 11.441 1.00 76.81 219 LYS A N 1
ATOM 1818 C CA . LYS A 1 219 ? -7.369 -18.354 11.702 1.00 76.81 219 LYS A CA 1
ATOM 1819 C C . LYS A 1 219 ? -5.893 -18.204 12.094 1.00 76.81 219 LYS A C 1
ATOM 1821 O O . LYS A 1 219 ? -5.156 -19.184 12.087 1.00 76.81 219 LYS A O 1
ATOM 1826 N N . GLY A 1 220 ? -5.429 -16.993 12.414 1.00 84.88 220 GLY A N 1
ATOM 1827 C CA . GLY A 1 220 ? -4.019 -16.767 12.764 1.00 84.88 220 GLY A CA 1
ATOM 1828 C C . GLY A 1 220 ? -3.054 -16.872 11.583 1.00 84.88 220 GLY A C 1
ATOM 1829 O O . GLY A 1 220 ? -1.866 -17.109 11.783 1.00 84.88 220 GLY A O 1
ATOM 1830 N N . VAL A 1 221 ? -3.572 -16.689 10.370 1.00 92.75 221 VAL A N 1
ATOM 1831 C CA . VAL A 1 221 ? -2.794 -16.530 9.138 1.00 92.75 221 VAL A CA 1
ATOM 1832 C C . VAL A 1 221 ? -2.610 -15.048 8.827 1.00 92.75 221 VAL A C 1
ATOM 1834 O O . VAL A 1 221 ? -3.443 -14.222 9.205 1.00 92.75 221 VAL A O 1
ATOM 1837 N N . TYR A 1 222 ? -1.522 -14.731 8.139 1.00 95.38 222 TYR A N 1
ATOM 1838 C CA . TYR A 1 222 ? -1.061 -13.380 7.861 1.00 95.38 222 TYR A CA 1
ATOM 1839 C C . TYR A 1 222 ? -0.936 -13.166 6.357 1.00 95.38 222 TYR A C 1
ATOM 1841 O O . TYR A 1 222 ? -0.486 -14.056 5.635 1.00 95.38 222 TYR A O 1
ATOM 1849 N N . GLN A 1 223 ? -1.309 -11.978 5.897 1.00 94.88 223 GLN A N 1
ATOM 1850 C CA . GLN A 1 223 ? -1.130 -11.536 4.515 1.00 94.88 223 GLN A CA 1
ATOM 1851 C C . GLN A 1 223 ? -0.840 -10.036 4.472 1.00 94.88 223 GLN A C 1
ATOM 1853 O O . GLN A 1 223 ? -1.099 -9.332 5.449 1.00 94.88 223 GLN A O 1
ATOM 1858 N N . LEU A 1 224 ? -0.330 -9.539 3.342 1.00 94.38 224 LEU A N 1
ATOM 1859 C CA . LEU A 1 224 ? -0.315 -8.097 3.094 1.00 94.38 224 LEU A CA 1
ATOM 1860 C C . LEU A 1 224 ? -1.752 -7.577 3.099 1.00 94.38 224 LEU A C 1
ATOM 1862 O O . LEU A 1 224 ? -2.628 -8.173 2.470 1.00 94.38 224 LEU A O 1
ATOM 1866 N N . ASN A 1 225 ? -1.981 -6.455 3.773 1.00 92.06 225 ASN A N 1
ATOM 1867 C CA . ASN A 1 225 ? -3.220 -5.718 3.565 1.00 92.06 225 ASN A CA 1
ATOM 1868 C C . ASN A 1 225 ? -3.119 -4.891 2.267 1.00 92.06 225 ASN A C 1
ATOM 1870 O O . ASN A 1 225 ? -2.109 -4.920 1.559 1.00 92.06 225 ASN A O 1
ATOM 1874 N N . GLY A 1 226 ? -4.177 -4.146 1.945 1.00 89.38 226 GLY A N 1
ATOM 1875 C CA . GLY A 1 226 ? -4.213 -3.323 0.735 1.00 89.38 226 GLY A CA 1
ATOM 1876 C C . GLY A 1 226 ? -3.059 -2.315 0.629 1.00 89.38 226 GLY A C 1
ATOM 1877 O O . GLY A 1 226 ? -2.407 -2.220 -0.411 1.00 89.38 226 GLY A O 1
ATOM 1878 N N . HIS A 1 227 ? -2.759 -1.628 1.734 1.00 92.44 227 HIS A N 1
ATOM 1879 C CA . HIS A 1 227 ? -1.680 -0.636 1.826 1.00 92.44 227 HIS A CA 1
ATOM 1880 C C . HIS A 1 227 ? -0.299 -1.274 1.634 1.00 92.44 227 HIS A C 1
ATOM 1882 O O . HIS A 1 227 ? 0.489 -0.856 0.785 1.00 92.44 227 HIS A O 1
ATOM 1888 N N . GLY A 1 228 ? -0.034 -2.370 2.351 1.00 94.69 228 GLY A N 1
ATOM 1889 C CA . GLY A 1 228 ? 1.201 -3.138 2.218 1.00 94.69 228 GLY A CA 1
ATOM 1890 C C . GLY A 1 228 ? 1.411 -3.691 0.809 1.00 94.69 228 GLY A C 1
ATOM 1891 O O . GLY A 1 228 ? 2.545 -3.736 0.335 1.00 94.69 228 GLY A O 1
ATOM 1892 N N . TYR A 1 229 ? 0.338 -4.056 0.099 1.00 94.62 229 TYR A N 1
ATOM 1893 C CA . TYR A 1 229 ? 0.427 -4.466 -1.304 1.00 94.62 229 TYR A CA 1
ATOM 1894 C C . TYR A 1 229 ? 0.862 -3.317 -2.222 1.00 94.62 229 TYR A C 1
ATOM 1896 O O . TYR A 1 229 ? 1.723 -3.517 -3.079 1.00 94.62 229 TYR A O 1
ATOM 1904 N N . VAL A 1 230 ? 0.308 -2.113 -2.043 1.00 93.62 230 VAL A N 1
ATOM 1905 C CA . VAL A 1 230 ? 0.715 -0.927 -2.816 1.00 93.62 230 VAL A CA 1
ATOM 1906 C C . VAL A 1 230 ? 2.195 -0.613 -2.594 1.00 93.62 230 VAL A C 1
ATOM 1908 O O . VAL A 1 230 ? 2.924 -0.416 -3.571 1.00 93.62 230 VAL A O 1
ATOM 1911 N N . ILE A 1 231 ? 2.649 -0.643 -1.337 1.00 95.50 231 ILE A N 1
ATOM 1912 C CA . ILE A 1 231 ? 4.057 -0.441 -0.971 1.00 95.50 231 ILE A CA 1
ATOM 1913 C C . ILE A 1 231 ? 4.947 -1.505 -1.618 1.00 95.50 231 ILE A C 1
ATOM 1915 O O . ILE A 1 231 ? 5.917 -1.165 -2.293 1.00 95.50 231 ILE A O 1
ATOM 1919 N N . MET A 1 232 ? 4.604 -2.788 -1.492 1.00 95.94 232 MET A N 1
ATOM 1920 C CA . MET A 1 232 ? 5.431 -3.865 -2.047 1.00 95.94 232 MET A CA 1
ATOM 1921 C C . MET A 1 232 ? 5.455 -3.888 -3.578 1.00 95.94 232 MET A C 1
ATOM 1923 O O . MET A 1 232 ? 6.485 -4.218 -4.163 1.00 95.94 232 MET A O 1
ATOM 1927 N N . ARG A 1 233 ? 4.377 -3.456 -4.242 1.00 94.25 233 ARG A N 1
ATOM 1928 C CA . ARG A 1 233 ? 4.376 -3.248 -5.696 1.00 94.25 233 ARG A CA 1
ATOM 1929 C C . ARG A 1 233 ? 5.371 -2.162 -6.102 1.00 94.25 233 ARG A C 1
ATOM 1931 O O . ARG A 1 233 ? 6.058 -2.307 -7.110 1.00 94.25 233 ARG A O 1
ATOM 1938 N N . ARG A 1 234 ? 5.462 -1.069 -5.338 1.00 93.19 234 ARG A N 1
ATOM 1939 C CA . ARG A 1 234 ? 6.464 -0.026 -5.592 1.00 93.19 234 ARG A CA 1
ATOM 1940 C C . ARG A 1 234 ? 7.878 -0.518 -5.288 1.00 93.19 234 ARG A C 1
ATOM 1942 O O . ARG A 1 234 ? 8.780 -0.263 -6.081 1.00 93.19 234 ARG A O 1
ATOM 1949 N N . TYR A 1 235 ? 8.050 -1.272 -4.206 1.00 95.62 235 TYR A N 1
ATOM 1950 C CA . TYR A 1 235 ? 9.317 -1.911 -3.860 1.00 95.62 235 TYR A CA 1
ATOM 1951 C C . TYR A 1 235 ? 9.829 -2.797 -5.008 1.00 95.62 235 TYR A C 1
ATOM 1953 O O . TYR A 1 235 ? 10.982 -2.675 -5.413 1.00 95.62 235 TYR A O 1
ATOM 1961 N N . GLU A 1 236 ? 8.962 -3.634 -5.589 1.00 94.56 236 GLU A N 1
ATOM 1962 C CA . GLU A 1 236 ? 9.293 -4.485 -6.740 1.00 94.56 236 GLU A CA 1
ATOM 1963 C C . GLU A 1 236 ? 9.798 -3.679 -7.942 1.00 94.56 236 GLU A C 1
ATOM 1965 O O . GLU A 1 236 ? 10.764 -4.078 -8.585 1.00 94.56 236 GLU A O 1
ATOM 1970 N N . GLN A 1 237 ? 9.190 -2.524 -8.227 1.00 89.56 237 GLN A N 1
ATOM 1971 C CA . GLN A 1 237 ? 9.622 -1.653 -9.325 1.00 89.56 237 GLN A CA 1
ATOM 1972 C C . GLN A 1 237 ? 11.010 -1.042 -9.097 1.00 89.56 237 GLN A C 1
ATOM 1974 O O . GLN A 1 237 ? 11.719 -0.780 -10.065 1.00 89.56 237 GLN A O 1
ATOM 1979 N N . LEU A 1 238 ? 11.372 -0.762 -7.842 1.00 91.06 238 LEU A N 1
ATOM 1980 C CA . LEU A 1 238 ? 12.636 -0.111 -7.491 1.00 91.06 238 LEU A CA 1
ATOM 1981 C C . LEU A 1 238 ? 13.795 -1.103 -7.380 1.00 91.06 238 LEU A C 1
ATOM 1983 O O . LEU A 1 238 ? 14.881 -0.839 -7.888 1.00 91.06 238 LEU A O 1
ATOM 1987 N N . TYR A 1 239 ? 13.561 -2.231 -6.711 1.00 91.44 239 TYR A N 1
ATOM 1988 C CA . TYR A 1 239 ? 14.621 -3.150 -6.286 1.00 91.44 239 TYR A CA 1
ATOM 1989 C C . TYR A 1 239 ? 14.486 -4.552 -6.892 1.00 91.44 239 TYR A C 1
ATOM 1991 O O . TYR A 1 239 ? 15.400 -5.370 -6.782 1.00 91.44 239 TYR A O 1
ATOM 1999 N N . GLY A 1 240 ? 13.350 -4.851 -7.528 1.00 89.75 240 GLY A N 1
ATOM 2000 C CA . GLY A 1 240 ? 12.958 -6.216 -7.856 1.00 89.75 240 GLY A CA 1
ATOM 2001 C C . GLY A 1 240 ? 12.611 -7.031 -6.608 1.00 89.75 240 GLY A C 1
ATOM 2002 O O . GLY A 1 240 ? 12.790 -6.604 -5.466 1.00 89.75 240 GLY A O 1
ATOM 2003 N N . ILE A 1 241 ? 12.104 -8.247 -6.815 1.00 86.31 241 ILE A N 1
ATOM 2004 C CA . ILE A 1 241 ? 11.862 -9.189 -5.721 1.00 86.31 241 ILE A CA 1
ATOM 2005 C C . ILE A 1 241 ? 12.664 -10.453 -5.967 1.00 86.31 241 ILE A C 1
ATOM 2007 O O . ILE A 1 241 ? 12.371 -11.259 -6.843 1.00 86.31 241 ILE A O 1
ATOM 2011 N N . THR A 1 242 ? 13.705 -10.624 -5.163 1.00 78.06 242 THR A N 1
ATOM 2012 C CA . THR A 1 242 ? 14.468 -11.864 -5.067 1.00 78.06 242 THR A CA 1
ATOM 2013 C C . THR A 1 242 ? 14.660 -12.173 -3.590 1.00 78.06 242 THR A C 1
ATOM 2015 O O . THR A 1 242 ? 15.039 -11.293 -2.820 1.00 78.06 242 THR A O 1
ATOM 2018 N N . ILE A 1 243 ? 14.383 -13.414 -3.193 1.00 73.62 243 ILE A N 1
ATOM 2019 C CA . ILE A 1 243 ? 14.698 -13.919 -1.855 1.00 73.62 243 ILE A CA 1
ATOM 2020 C C . ILE A 1 243 ? 15.961 -14.765 -2.009 1.00 73.62 243 ILE A C 1
ATOM 2022 O O . ILE A 1 243 ? 15.903 -15.890 -2.509 1.00 73.62 243 ILE A O 1
ATOM 2026 N N . LYS A 1 244 ? 17.123 -14.202 -1.661 1.00 67.06 244 LYS A N 1
ATOM 2027 C CA . LYS A 1 244 ? 18.400 -14.924 -1.745 1.00 67.06 244 LYS A CA 1
ATOM 2028 C C . LYS A 1 244 ? 18.561 -15.832 -0.529 1.00 67.06 244 LYS A C 1
ATOM 2030 O O . LYS A 1 244 ? 18.285 -15.419 0.593 1.00 67.06 244 LYS A O 1
ATOM 2035 N N . ARG A 1 245 ? 19.070 -17.054 -0.733 1.00 56.31 245 ARG A N 1
ATOM 2036 C CA . ARG A 1 245 ? 19.328 -18.005 0.368 1.00 56.31 245 ARG A CA 1
ATOM 2037 C C . ARG A 1 245 ? 20.283 -17.428 1.418 1.00 56.31 245 ARG A C 1
ATOM 2039 O O . ARG A 1 245 ? 20.077 -17.649 2.598 1.00 56.31 245 ARG A O 1
ATOM 2046 N N . GLU A 1 246 ? 21.281 -16.646 1.019 1.00 53.38 246 GLU A N 1
ATOM 2047 C CA . GLU A 1 246 ? 22.280 -16.050 1.926 1.00 53.38 246 GLU A CA 1
ATOM 2048 C C . GLU A 1 246 ? 21.656 -15.100 2.968 1.00 53.38 246 GLU A C 1
ATOM 2050 O O . GLU A 1 246 ? 22.037 -15.130 4.138 1.00 53.38 246 GLU A O 1
ATOM 2055 N N . GLU A 1 247 ? 20.621 -14.346 2.584 1.00 55.81 247 GLU A N 1
ATOM 2056 C CA . GLU A 1 247 ? 19.880 -13.435 3.472 1.00 55.81 247 GLU A CA 1
ATOM 2057 C C . GLU A 1 247 ? 19.061 -14.195 4.535 1.00 55.81 247 GLU A C 1
ATOM 2059 O O . GLU A 1 247 ? 18.803 -13.669 5.615 1.00 55.81 247 GLU A O 1
ATOM 2064 N N . GLN A 1 248 ? 18.705 -15.457 4.265 1.00 56.56 248 GLN A N 1
ATOM 2065 C CA . GLN A 1 248 ? 17.958 -16.325 5.185 1.00 56.56 248 GLN A CA 1
ATOM 2066 C C . GLN A 1 248 ? 18.838 -16.880 6.323 1.00 56.56 248 GLN A C 1
ATOM 2068 O O . GLN A 1 248 ? 18.325 -17.230 7.385 1.00 56.56 248 GLN A O 1
ATOM 2073 N N . TYR A 1 249 ? 20.162 -16.972 6.127 1.00 46.94 249 TYR A N 1
ATOM 2074 C CA . TYR A 1 249 ? 21.082 -17.647 7.059 1.00 46.94 249 TYR A CA 1
ATOM 2075 C C . TYR A 1 249 ? 21.874 -16.712 7.987 1.00 46.94 249 TYR A C 1
ATOM 2077 O O . TYR A 1 249 ? 22.281 -17.151 9.068 1.00 46.94 249 TYR A O 1
ATOM 2085 N N . GLU A 1 250 ? 22.098 -15.442 7.629 1.00 50.00 250 GLU A N 1
ATOM 2086 C CA . GLU A 1 250 ? 22.987 -14.549 8.396 1.00 50.00 250 GLU A CA 1
ATOM 2087 C C . GLU A 1 250 ? 22.546 -14.325 9.859 1.00 50.00 250 GLU A C 1
ATOM 2089 O O . GLU A 1 250 ? 23.395 -14.154 10.742 1.00 50.00 250 GLU A O 1
ATOM 2094 N N . GLU A 1 251 ? 21.252 -14.418 10.180 1.00 51.47 251 GLU A N 1
ATOM 2095 C CA . GLU A 1 251 ? 20.760 -14.164 11.544 1.00 51.47 251 GLU A CA 1
ATOM 2096 C C . GLU A 1 251 ? 20.760 -15.383 12.476 1.00 51.47 251 GLU A C 1
ATOM 2098 O O . GLU A 1 251 ? 20.739 -15.210 13.702 1.00 51.47 251 GLU A O 1
ATOM 2103 N N . ASN A 1 252 ? 20.939 -16.603 11.949 1.00 47.19 252 ASN A N 1
ATOM 2104 C CA . ASN A 1 252 ? 21.304 -17.742 12.800 1.00 47.19 252 ASN A CA 1
ATOM 2105 C C . ASN A 1 252 ? 22.640 -17.478 13.524 1.00 47.19 252 ASN A C 1
ATOM 2107 O O . ASN A 1 252 ? 22.836 -17.952 14.643 1.00 47.19 252 ASN A O 1
ATOM 2111 N N . SER A 1 253 ? 23.527 -16.655 12.945 1.00 46.59 253 SER A N 1
ATOM 2112 C CA . SER A 1 253 ? 24.836 -16.322 13.522 1.00 46.59 253 SER A CA 1
ATOM 2113 C C . SER A 1 253 ? 24.817 -15.148 14.521 1.00 46.59 253 SER A C 1
ATOM 2115 O O . SER A 1 253 ? 25.553 -15.168 15.512 1.00 46.59 253 SER A O 1
ATOM 2117 N N . GLN A 1 254 ? 23.952 -14.139 14.332 1.00 47.22 254 GLN A N 1
ATOM 2118 C CA . GLN A 1 254 ? 23.898 -12.961 15.217 1.00 47.22 254 GLN A CA 1
ATOM 2119 C C . GLN A 1 254 ? 23.293 -13.278 16.596 1.00 47.22 254 GLN A C 1
ATOM 2121 O O . GLN A 1 254 ? 23.744 -12.744 17.614 1.00 47.22 254 GLN A O 1
ATOM 2126 N N . SER A 1 255 ? 22.335 -14.211 16.651 1.00 43.56 255 SER A N 1
ATOM 2127 C CA . SER A 1 255 ? 21.799 -14.766 17.903 1.00 43.56 255 SER A CA 1
ATOM 2128 C C . SER A 1 255 ? 22.865 -15.495 18.730 1.00 43.56 255 SER A C 1
ATOM 2130 O O . SER A 1 255 ? 22.766 -15.503 19.958 1.00 43.56 255 SER A O 1
ATOM 2132 N N . VAL A 1 256 ? 23.851 -16.122 18.081 1.00 46.19 256 VAL A N 1
ATOM 2133 C CA . VAL A 1 256 ? 24.946 -16.827 18.76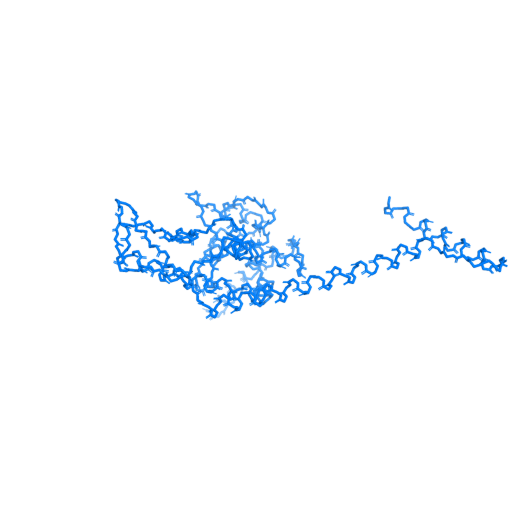1 1.00 46.19 256 VAL A CA 1
ATOM 2134 C C . VAL A 1 256 ? 25.958 -15.810 19.284 1.00 46.19 256 VAL A C 1
ATOM 2136 O O . VAL A 1 256 ? 26.241 -15.807 20.477 1.00 46.19 256 VAL A O 1
ATOM 2139 N N . LYS A 1 257 ? 26.396 -14.851 18.454 1.00 43.06 257 LYS A N 1
ATOM 2140 C CA . LYS A 1 257 ? 27.373 -13.823 18.865 1.00 43.06 257 LYS A CA 1
ATOM 2141 C C . LYS A 1 257 ? 26.903 -12.959 20.044 1.00 43.06 257 LYS A C 1
ATOM 2143 O O . LYS A 1 257 ? 27.700 -12.691 20.940 1.00 43.06 257 LYS A O 1
ATOM 2148 N N . ARG A 1 258 ? 25.622 -12.563 20.100 1.00 45.38 258 ARG A N 1
ATOM 2149 C CA . ARG A 1 258 ? 25.091 -11.772 21.233 1.00 45.38 258 ARG A CA 1
ATOM 2150 C C . ARG A 1 258 ? 25.052 -12.555 22.550 1.00 45.38 258 ARG A C 1
ATOM 2152 O O . ARG A 1 258 ? 25.319 -11.969 23.593 1.00 45.38 258 ARG A O 1
ATOM 2159 N N . LYS A 1 259 ? 24.765 -13.864 22.520 1.00 46.09 259 LYS A N 1
ATOM 2160 C CA . LYS A 1 259 ? 24.804 -14.716 23.724 1.00 46.09 259 LYS A CA 1
ATOM 2161 C C . LYS A 1 259 ? 26.232 -14.980 24.202 1.00 46.09 259 LYS A C 1
ATOM 2163 O O . LYS A 1 259 ? 26.465 -14.975 25.406 1.00 46.09 259 LYS A O 1
ATOM 2168 N N . THR A 1 260 ? 27.184 -15.158 23.286 1.00 46.62 260 THR A N 1
ATOM 2169 C CA . THR A 1 260 ? 28.588 -15.385 23.658 1.00 46.62 260 THR A CA 1
ATOM 2170 C C . THR A 1 260 ? 29.216 -14.133 24.276 1.00 46.62 260 THR A C 1
ATOM 2172 O O . THR A 1 260 ? 29.874 -14.239 25.303 1.00 46.62 260 THR A O 1
ATOM 2175 N N . LEU A 1 261 ? 28.948 -12.938 23.735 1.00 44.56 261 LEU A N 1
ATOM 2176 C CA . LEU A 1 261 ? 29.474 -11.681 24.292 1.00 44.56 261 LEU A CA 1
ATOM 2177 C C . LEU A 1 261 ? 28.886 -11.340 25.673 1.00 44.56 261 LEU A C 1
ATOM 2179 O O . LEU A 1 261 ? 29.624 -10.906 26.551 1.00 44.56 261 LEU A O 1
ATOM 2183 N N . LEU A 1 262 ? 27.591 -11.590 25.907 1.00 44.22 262 LEU A N 1
ATOM 2184 C CA . LEU A 1 262 ? 26.975 -11.350 27.223 1.00 44.22 262 LEU A CA 1
ATOM 2185 C C . LEU A 1 262 ? 27.468 -12.307 28.318 1.00 44.22 262 LEU A C 1
ATOM 2187 O O . LEU A 1 262 ? 27.458 -11.930 29.488 1.00 44.22 262 LEU A O 1
ATOM 2191 N N . ASN A 1 263 ? 27.894 -13.518 27.953 1.00 48.94 263 ASN A N 1
ATOM 2192 C CA . ASN A 1 263 ? 28.459 -14.472 28.908 1.00 48.94 263 ASN A CA 1
ATOM 2193 C C . ASN A 1 263 ? 29.946 -14.213 29.190 1.00 48.94 263 ASN A C 1
ATOM 2195 O O . ASN A 1 263 ? 30.391 -14.512 30.289 1.00 48.94 263 ASN A O 1
ATOM 2199 N N . PHE A 1 264 ? 30.689 -13.611 28.255 1.00 45.78 264 PHE A N 1
ATOM 2200 C CA . PHE A 1 264 ? 32.089 -13.222 28.473 1.00 45.78 264 PHE A CA 1
ATOM 2201 C C . PHE A 1 264 ? 32.257 -11.948 29.311 1.00 45.78 264 PHE A C 1
ATOM 2203 O O . PHE A 1 264 ? 33.305 -11.752 29.908 1.00 45.78 264 PHE A O 1
ATOM 2210 N N . MET A 1 265 ? 31.240 -11.083 29.383 1.00 47.53 265 MET A N 1
ATOM 2211 C CA . MET A 1 265 ? 31.270 -9.873 30.222 1.00 47.53 265 MET A CA 1
ATOM 2212 C C . MET A 1 265 ? 30.775 -10.109 31.664 1.00 47.53 265 MET A C 1
ATOM 2214 O O . MET A 1 265 ? 30.630 -9.153 32.423 1.00 47.53 265 MET A O 1
ATOM 2218 N N . LYS A 1 266 ? 30.463 -11.360 32.035 1.00 46.56 266 LYS A N 1
ATOM 2219 C CA . LYS A 1 266 ? 29.955 -11.751 33.365 1.00 46.56 266 LYS A CA 1
ATOM 2220 C C . LYS A 1 266 ? 30.860 -12.743 34.115 1.00 46.56 266 LYS A C 1
ATOM 2222 O O . LYS A 1 266 ? 30.436 -13.289 35.131 1.00 46.56 266 LYS A O 1
ATOM 2227 N N . THR A 1 267 ? 32.078 -12.953 33.631 1.00 41.72 267 THR A N 1
ATOM 2228 C CA . THR A 1 267 ? 33.161 -13.712 34.282 1.00 41.72 267 THR A CA 1
ATOM 2229 C C . THR A 1 267 ? 34.370 -12.817 34.408 1.00 41.72 267 THR A C 1
ATOM 2231 O O . THR A 1 267 ? 34.983 -12.828 35.492 1.00 41.72 267 THR A O 1
#

pLDDT: mean 85.33, std 13.14, range [41.72, 96.88]